Protein AF-A0A8H2WXE2-F1 (afdb_monomer_lite)

Radius of gyration: 29.89 Å; chains: 1; bounding box: 76×60×80 Å

pLDDT: mean 72.06, std 19.66, range [33.16, 95.88]

Structure (mmCIF, N/CA/C/O backbone):
data_AF-A0A8H2WXE2-F1
#
_entry.id   AF-A0A8H2WXE2-F1
#
loop_
_atom_site.group_PDB
_atom_site.id
_atom_site.type_symbol
_atom_site.label_atom_id
_atom_site.label_alt_id
_atom_site.label_comp_id
_atom_site.label_asym_id
_atom_site.label_entity_id
_atom_site.label_seq_id
_atom_site.pdbx_PDB_ins_code
_atom_site.Cartn_x
_atom_site.Cartn_y
_atom_site.Cartn_z
_atom_site.occupancy
_atom_site.B_iso_or_equiv
_atom_site.auth_seq_id
_atom_site.auth_comp_id
_atom_site.auth_asym_id
_atom_site.auth_atom_id
_atom_site.pdbx_PDB_model_num
ATOM 1 N N . MET A 1 1 ? -4.698 -5.632 -39.561 1.00 41.62 1 MET A N 1
ATOM 2 C CA . MET A 1 1 ? -5.367 -4.561 -40.329 1.00 41.62 1 MET A CA 1
ATOM 3 C C . MET A 1 1 ? -6.074 -3.649 -39.343 1.00 41.62 1 MET A C 1
ATOM 5 O O . MET A 1 1 ? -7.016 -4.093 -38.700 1.00 41.62 1 MET A O 1
ATOM 9 N N . GLY A 1 2 ? -5.543 -2.442 -39.136 1.00 39.75 2 GLY A N 1
ATOM 10 C CA . GLY A 1 2 ? -6.076 -1.472 -38.178 1.00 39.75 2 GLY A CA 1
ATOM 11 C C . GLY A 1 2 ? -7.237 -0.700 -38.791 1.00 39.75 2 GLY A C 1
ATOM 12 O O . GLY A 1 2 ? -7.045 0.066 -39.729 1.00 39.75 2 GLY A O 1
ATOM 13 N N . VAL A 1 3 ? -8.445 -0.919 -38.283 1.00 43.28 3 VAL A N 1
ATOM 14 C CA . VAL A 1 3 ? -9.613 -0.119 -38.658 1.00 43.28 3 VAL A CA 1
ATOM 15 C C . VAL A 1 3 ? -9.476 1.241 -37.969 1.00 43.28 3 VAL A C 1
ATOM 17 O O . VAL A 1 3 ? -9.474 1.300 -36.745 1.00 43.28 3 VAL A O 1
ATOM 20 N N . GLY A 1 4 ? -9.333 2.318 -38.750 1.00 57.09 4 GLY A N 1
ATOM 21 C CA . GLY A 1 4 ? -9.332 3.704 -38.252 1.00 57.09 4 GLY A CA 1
ATOM 22 C C . GLY A 1 4 ? -7.985 4.441 -38.239 1.00 57.09 4 GLY A C 1
ATOM 23 O O . GLY A 1 4 ? -7.956 5.596 -37.824 1.00 57.09 4 GLY A O 1
ATOM 24 N N . HIS A 1 5 ? -6.893 3.834 -38.715 1.00 64.12 5 HIS A N 1
ATOM 25 C CA . HIS A 1 5 ? -5.585 4.497 -38.838 1.00 64.12 5 HIS A CA 1
ATOM 26 C C . HIS A 1 5 ? -5.134 4.632 -40.301 1.00 64.12 5 HIS A C 1
ATOM 28 O O . HIS A 1 5 ? -5.577 3.839 -41.137 1.00 64.12 5 HIS A O 1
ATOM 34 N N . PRO A 1 6 ? -4.251 5.604 -40.621 1.00 75.81 6 PRO A N 1
ATOM 35 C CA . PRO A 1 6 ? -3.657 5.721 -41.950 1.00 75.81 6 PRO A CA 1
ATOM 36 C C . PRO A 1 6 ? -2.944 4.426 -42.359 1.00 75.81 6 PRO A C 1
ATOM 38 O O . PRO A 1 6 ? -2.246 3.801 -41.553 1.00 75.81 6 PRO A O 1
ATOM 41 N N . VAL A 1 7 ? -3.151 4.008 -43.608 1.00 79.31 7 VAL A N 1
ATOM 42 C CA . VAL A 1 7 ? -2.680 2.723 -44.157 1.00 79.31 7 VAL A CA 1
ATOM 43 C C . VAL A 1 7 ? -1.152 2.616 -44.096 1.00 79.31 7 VAL A C 1
ATOM 45 O O . VAL A 1 7 ? -0.608 1.532 -43.896 1.00 79.31 7 VAL A O 1
ATOM 48 N N . GLU A 1 8 ? -0.469 3.756 -44.139 1.00 81.38 8 GLU A N 1
ATOM 49 C CA . GLU A 1 8 ? 0.980 3.921 -44.089 1.00 81.38 8 GLU A CA 1
ATOM 50 C C . GLU A 1 8 ? 1.605 3.346 -42.806 1.00 81.38 8 GLU A C 1
ATOM 52 O O . GLU A 1 8 ? 2.741 2.874 -42.835 1.00 81.38 8 GLU A O 1
ATOM 57 N N . PHE A 1 9 ? 0.868 3.314 -41.687 1.00 80.44 9 PHE A N 1
ATOM 58 C CA . PHE A 1 9 ? 1.334 2.656 -40.458 1.00 80.44 9 PHE A CA 1
ATOM 59 C C . PHE A 1 9 ? 1.366 1.131 -40.592 1.00 80.44 9 PHE A C 1
ATOM 61 O O . PHE A 1 9 ? 2.272 0.486 -40.068 1.00 80.44 9 PHE A O 1
ATOM 68 N N . GLY A 1 10 ? 0.396 0.549 -41.304 1.00 80.12 10 GLY A N 1
ATOM 69 C CA . GLY A 1 10 ? 0.404 -0.877 -41.628 1.00 80.12 10 GLY A CA 1
ATOM 70 C C . GLY A 1 10 ? 1.535 -1.221 -42.594 1.00 80.12 10 GLY A C 1
ATOM 71 O O . GLY A 1 10 ? 2.273 -2.176 -42.362 1.00 80.12 10 GLY A O 1
ATOM 72 N N . GLU A 1 11 ? 1.732 -0.385 -43.616 1.00 84.44 11 GLU A N 1
ATOM 73 C CA . GLU A 1 11 ? 2.807 -0.564 -44.596 1.00 84.44 11 GLU A CA 1
ATOM 74 C C . GLU A 1 11 ? 4.203 -0.480 -43.968 1.00 84.44 11 GLU A C 1
ATOM 76 O O . GLU A 1 11 ? 5.085 -1.229 -44.376 1.00 84.44 11 GLU A O 1
ATOM 81 N N . LEU A 1 12 ? 4.418 0.380 -42.962 1.00 86.06 12 LEU A N 1
ATOM 82 C CA . LEU A 1 12 ? 5.701 0.452 -42.253 1.00 86.06 12 LEU A CA 1
ATOM 83 C C . LEU A 1 12 ? 6.011 -0.856 -41.515 1.00 86.06 12 LEU A C 1
ATOM 85 O O . LEU A 1 12 ? 7.151 -1.317 -41.527 1.00 86.06 12 LEU A O 1
ATOM 89 N N . VAL A 1 13 ? 5.007 -1.451 -40.868 1.00 83.94 13 VAL A N 1
ATOM 90 C CA . VAL A 1 13 ? 5.170 -2.715 -40.137 1.00 83.94 13 VAL A CA 1
ATOM 91 C C . VAL A 1 13 ? 5.482 -3.854 -41.101 1.00 83.94 13 VAL A C 1
ATOM 93 O O . VAL A 1 13 ? 6.367 -4.665 -40.828 1.00 83.94 13 VAL A O 1
ATOM 96 N N . ASP A 1 14 ? 4.796 -3.905 -42.240 1.00 86.31 14 ASP A N 1
ATOM 97 C CA . ASP A 1 14 ? 5.061 -4.923 -43.253 1.00 86.31 14 ASP A CA 1
ATOM 98 C C . ASP A 1 14 ? 6.422 -4.700 -43.935 1.00 86.31 14 ASP A C 1
ATOM 100 O O . ASP A 1 14 ? 7.169 -5.657 -44.118 1.00 86.31 14 ASP A O 1
ATOM 104 N N . TYR A 1 15 ? 6.823 -3.448 -44.174 1.00 86.62 15 TYR A N 1
ATOM 105 C CA . TYR A 1 15 ? 8.166 -3.093 -44.645 1.00 86.62 15 TYR A CA 1
ATOM 106 C C . TYR A 1 15 ? 9.268 -3.514 -43.661 1.00 86.62 15 TYR A C 1
ATOM 108 O O . TYR A 1 15 ? 10.256 -4.133 -44.062 1.00 86.62 15 TYR A O 1
ATOM 116 N N . ALA A 1 16 ? 9.077 -3.254 -42.364 1.00 83.50 16 ALA A N 1
ATOM 117 C CA . ALA A 1 16 ? 9.998 -3.667 -41.304 1.00 83.50 16 ALA A CA 1
ATOM 118 C C . ALA A 1 16 ? 10.170 -5.190 -41.231 1.00 83.50 16 ALA A C 1
ATOM 120 O O . ALA A 1 16 ? 11.257 -5.672 -40.926 1.00 83.50 16 ALA A O 1
ATOM 121 N N . ARG A 1 17 ? 9.120 -5.955 -41.547 1.00 85.50 17 ARG A N 1
ATOM 122 C CA . ARG A 1 17 ? 9.171 -7.425 -41.598 1.00 85.50 17 ARG A CA 1
ATOM 123 C C . ARG A 1 17 ? 9.898 -7.965 -42.825 1.00 85.50 17 ARG A C 1
ATOM 125 O O . ARG A 1 17 ? 10.370 -9.096 -42.785 1.00 85.50 17 ARG A O 1
ATOM 132 N N . THR A 1 18 ? 9.957 -7.193 -43.908 1.00 86.38 18 THR A N 1
ATOM 133 C CA . THR A 1 18 ? 10.624 -7.592 -45.158 1.00 86.38 18 THR A CA 1
ATOM 134 C C . THR A 1 18 ? 12.086 -7.162 -45.245 1.00 86.38 18 THR A C 1
ATOM 136 O O . THR A 1 18 ? 12.783 -7.606 -46.154 1.00 86.38 18 THR A O 1
ATOM 139 N N . LEU A 1 19 ? 12.547 -6.319 -44.317 1.00 88.12 19 LEU A N 1
ATOM 140 C CA . LEU A 1 19 ? 13.924 -5.836 -44.270 1.00 88.12 19 LEU A CA 1
ATOM 141 C C . LEU A 1 19 ? 14.903 -6.978 -43.975 1.00 88.12 19 LEU A C 1
ATOM 143 O O . LEU A 1 19 ? 14.724 -7.756 -43.034 1.00 88.12 19 LEU A O 1
ATOM 147 N N . LEU A 1 20 ? 15.956 -7.061 -44.785 1.00 83.88 20 LEU A N 1
ATOM 148 C CA . LEU A 1 20 ? 17.057 -7.994 -44.563 1.00 83.88 20 LEU A CA 1
ATOM 149 C C . LEU A 1 20 ? 17.977 -7.486 -43.441 1.00 83.88 20 LEU A C 1
ATOM 151 O O . LEU A 1 20 ? 18.045 -6.291 -43.170 1.00 83.88 20 LEU A O 1
ATOM 155 N N . LEU A 1 21 ? 18.720 -8.400 -42.809 1.00 75.25 21 LEU A N 1
ATOM 156 C CA . LEU A 1 21 ? 19.530 -8.128 -41.610 1.00 75.25 21 LEU A CA 1
ATOM 157 C C . LEU A 1 21 ? 20.525 -6.958 -41.774 1.00 75.25 21 LEU A C 1
ATOM 159 O O . LEU A 1 21 ? 20.749 -6.211 -40.826 1.00 75.25 21 LEU A O 1
ATOM 163 N N . ASP A 1 22 ? 21.082 -6.786 -42.975 1.00 85.12 22 ASP A N 1
ATOM 164 C CA . ASP A 1 22 ? 22.084 -5.754 -43.289 1.00 85.12 22 ASP A CA 1
ATOM 165 C C . ASP A 1 22 ? 21.504 -4.554 -44.060 1.00 85.12 22 ASP A C 1
ATOM 167 O O . ASP A 1 22 ? 22.228 -3.629 -44.444 1.00 85.12 22 ASP A O 1
ATOM 171 N N . GLU A 1 23 ? 20.198 -4.561 -44.326 1.00 85.56 23 GLU A N 1
ATOM 172 C CA . GLU A 1 23 ? 19.539 -3.513 -45.090 1.00 85.56 23 GLU A CA 1
ATOM 173 C C . GLU A 1 23 ? 19.182 -2.339 -44.174 1.00 85.56 23 GLU A C 1
ATOM 175 O O . GLU A 1 23 ? 18.493 -2.480 -43.163 1.00 85.56 23 GLU A O 1
ATOM 180 N N . LYS A 1 24 ? 19.671 -1.144 -44.520 1.00 84.88 24 LYS A N 1
ATOM 181 C CA . LYS A 1 24 ? 19.323 0.072 -43.783 1.00 84.88 24 LYS A CA 1
ATOM 182 C C . LYS A 1 24 ? 17.908 0.505 -44.167 1.00 84.88 24 LYS A C 1
ATOM 184 O O . LYS A 1 24 ? 17.675 0.735 -45.355 1.00 84.88 24 LYS A O 1
ATOM 189 N N . PRO A 1 25 ? 16.999 0.699 -43.197 1.00 87.69 25 PRO A N 1
ATOM 190 C CA . PRO A 1 25 ? 15.669 1.213 -43.489 1.00 87.69 25 PRO A CA 1
ATOM 191 C C . PRO A 1 25 ? 15.734 2.572 -44.198 1.00 87.69 25 PRO A C 1
ATOM 193 O O . PRO A 1 25 ? 16.553 3.427 -43.847 1.00 87.69 25 PRO A O 1
ATOM 196 N N . ASP A 1 26 ? 14.843 2.803 -45.163 1.00 89.12 26 ASP A N 1
ATOM 197 C CA . ASP A 1 26 ? 14.701 4.104 -45.828 1.00 89.12 26 ASP A CA 1
ATOM 198 C C . ASP A 1 26 ? 13.975 5.112 -44.919 1.00 89.12 26 ASP A C 1
ATOM 200 O O . ASP A 1 26 ? 12.798 5.442 -45.095 1.00 89.12 26 ASP A O 1
ATOM 204 N N . TYR A 1 27 ? 14.685 5.596 -43.900 1.00 85.25 27 TYR A N 1
ATOM 205 C CA . TYR A 1 27 ? 14.142 6.525 -42.909 1.00 85.25 27 TYR A CA 1
ATOM 206 C C . TYR A 1 27 ? 13.632 7.835 -43.530 1.00 85.25 27 TYR A C 1
ATOM 208 O O . TYR A 1 27 ? 12.633 8.385 -43.067 1.00 85.25 27 TYR A O 1
ATOM 216 N N . GLU A 1 28 ? 14.289 8.339 -44.577 1.00 86.25 28 GLU A N 1
ATOM 217 C CA . GLU A 1 28 ? 13.913 9.597 -45.237 1.00 86.25 28 GLU A CA 1
ATOM 218 C C . GLU A 1 28 ? 12.695 9.430 -46.155 1.00 86.25 28 GLU A C 1
ATOM 220 O O . GLU A 1 28 ? 11.874 10.345 -46.288 1.00 86.25 28 GLU A O 1
ATOM 225 N N . GLY A 1 29 ? 12.539 8.262 -46.784 1.00 85.06 29 GLY A N 1
ATOM 226 C CA . GLY A 1 29 ? 11.324 7.893 -47.508 1.00 85.06 29 GLY A CA 1
ATOM 227 C C . GLY A 1 29 ? 10.116 7.797 -46.580 1.00 85.06 29 GLY A C 1
ATOM 228 O O . GLY A 1 29 ? 9.082 8.416 -46.846 1.00 85.06 29 GLY A O 1
ATOM 229 N N . TRP A 1 30 ? 10.262 7.106 -45.447 1.00 88.56 30 TRP A N 1
ATOM 230 C CA . TRP A 1 30 ? 9.192 6.982 -44.452 1.00 88.56 30 TRP A CA 1
ATOM 231 C C . TRP A 1 30 ? 8.827 8.316 -43.803 1.00 88.56 30 TRP A C 1
ATOM 233 O O . TRP A 1 30 ? 7.643 8.624 -43.664 1.00 88.56 30 TRP A O 1
ATOM 243 N N . ARG A 1 31 ? 9.817 9.160 -43.489 1.00 86.31 31 ARG A N 1
ATOM 244 C CA . ARG A 1 31 ? 9.580 10.511 -42.961 1.00 86.31 31 ARG A CA 1
ATOM 245 C C . ARG A 1 31 ? 8.731 11.356 -43.913 1.00 86.31 31 ARG A C 1
ATOM 247 O O . ARG A 1 31 ? 7.769 11.977 -43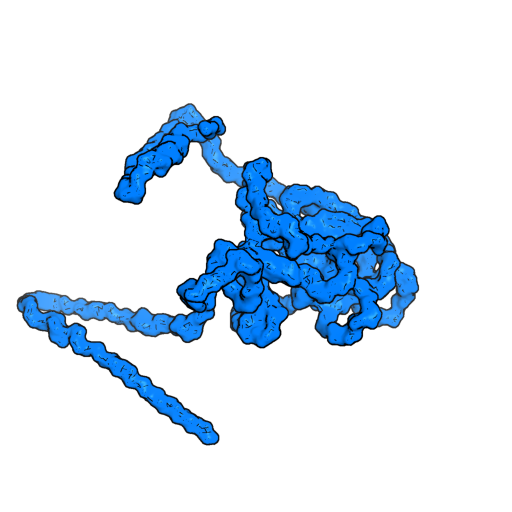.469 1.00 86.31 31 ARG A O 1
ATOM 254 N N . ARG A 1 32 ? 9.039 11.341 -45.216 1.00 87.06 32 ARG A N 1
ATOM 255 C CA . ARG A 1 32 ? 8.246 12.057 -46.231 1.00 87.06 32 ARG A CA 1
ATOM 256 C C . ARG A 1 32 ? 6.821 11.523 -46.344 1.00 87.06 32 ARG A C 1
ATOM 258 O O . ARG A 1 32 ? 5.892 12.319 -46.434 1.00 87.06 32 ARG A O 1
ATOM 265 N N . ARG A 1 33 ? 6.636 10.199 -46.302 1.00 84.69 33 ARG A N 1
ATOM 266 C CA . ARG A 1 33 ? 5.302 9.577 -46.350 1.00 84.69 33 ARG A CA 1
ATOM 267 C C . ARG A 1 33 ? 4.430 10.013 -45.172 1.00 84.69 33 ARG A C 1
ATOM 269 O O . ARG A 1 33 ? 3.303 10.442 -45.392 1.00 84.69 33 ARG A O 1
ATOM 276 N N . PHE A 1 34 ? 4.959 10.005 -43.948 1.00 85.62 34 PHE A N 1
ATOM 277 C CA . PHE A 1 34 ? 4.197 10.457 -42.778 1.00 85.62 34 PHE A CA 1
ATOM 278 C C . PHE A 1 34 ? 3.886 11.958 -42.804 1.00 85.62 34 PHE A C 1
ATOM 280 O O . PHE A 1 34 ? 2.762 12.343 -42.492 1.00 85.62 34 PHE A O 1
ATOM 287 N N . GLN A 1 35 ? 4.822 12.796 -43.259 1.00 84.69 35 GLN A N 1
ATOM 288 C CA . GLN A 1 35 ? 4.569 14.232 -43.452 1.00 84.69 35 GLN A CA 1
ATOM 289 C C . GLN A 1 35 ? 3.470 14.497 -44.492 1.00 84.69 35 GLN A C 1
ATOM 291 O O . GLN A 1 35 ? 2.693 15.443 -44.360 1.00 84.69 35 GLN A O 1
ATOM 296 N N . GLN A 1 36 ? 3.377 13.656 -45.525 1.00 82.06 36 GLN A N 1
ATOM 297 C CA . GLN A 1 36 ? 2.343 13.763 -46.549 1.00 82.06 36 GLN A CA 1
ATOM 298 C C . GLN A 1 36 ? 0.963 13.351 -46.016 1.00 82.06 36 GLN A C 1
ATOM 300 O O . GLN A 1 36 ? -0.024 14.017 -46.317 1.00 82.06 36 GLN A O 1
ATOM 305 N N . VAL A 1 37 ? 0.891 12.314 -45.175 1.00 81.31 37 VAL A N 1
ATOM 306 C CA . VAL A 1 37 ? -0.341 11.927 -44.462 1.00 81.31 37 VAL A CA 1
ATOM 307 C C . VAL A 1 37 ? -0.808 13.040 -43.524 1.00 81.31 37 VAL A C 1
ATOM 309 O O . VAL A 1 37 ? -1.988 13.379 -43.520 1.00 81.31 37 VAL A O 1
ATOM 312 N N . GLU A 1 38 ? 0.114 13.647 -42.775 1.00 78.25 38 GLU A N 1
ATOM 313 C CA . GLU A 1 38 ? -0.167 14.776 -41.880 1.00 78.25 38 GLU A CA 1
ATOM 314 C C . GLU A 1 38 ? -0.689 16.000 -42.652 1.00 78.25 38 GLU A C 1
ATOM 316 O O . GLU A 1 38 ? -1.670 16.624 -42.251 1.00 78.25 38 GLU A O 1
ATOM 321 N N . SER A 1 39 ? -0.098 16.288 -43.814 1.00 74.44 39 SER A N 1
ATOM 322 C CA . SER A 1 39 ? -0.534 17.385 -44.687 1.00 74.44 39 SER A CA 1
ATOM 323 C C . SER A 1 39 ? -1.918 17.120 -45.298 1.00 74.44 39 SER A C 1
ATOM 325 O O . SER A 1 39 ? -2.775 18.000 -45.298 1.00 74.44 39 SER A O 1
ATOM 327 N N . ASN A 1 40 ? -2.180 15.891 -45.755 1.00 67.75 40 ASN A N 1
ATOM 328 C CA . ASN A 1 40 ? -3.465 15.493 -46.343 1.00 67.75 40 ASN A CA 1
ATOM 329 C C . ASN A 1 40 ? -4.601 15.430 -45.307 1.00 67.75 40 ASN A C 1
ATOM 331 O O . ASN A 1 40 ? -5.762 15.669 -45.639 1.00 67.75 40 ASN A O 1
ATOM 335 N N . ALA A 1 41 ? -4.275 15.134 -44.047 1.00 62.00 41 ALA A N 1
ATOM 336 C CA . ALA A 1 41 ? -5.206 15.202 -42.926 1.00 62.00 41 ALA A CA 1
ATOM 337 C C . ALA A 1 41 ? -5.646 16.642 -42.600 1.00 62.00 41 ALA A C 1
ATOM 339 O O . ALA A 1 41 ? -6.722 16.830 -42.034 1.00 62.00 41 ALA A O 1
ATOM 340 N N . SER A 1 42 ? -4.848 17.652 -42.968 1.00 56.28 42 SER A N 1
ATOM 341 C CA . SER A 1 42 ? -5.113 19.058 -42.643 1.00 56.28 42 SER A CA 1
ATOM 342 C C . SER A 1 42 ? -6.094 19.757 -43.600 1.00 56.28 42 SER A C 1
ATOM 344 O O . SER A 1 42 ? -6.671 20.770 -43.208 1.00 56.28 42 SER A O 1
ATOM 346 N N . ASP A 1 43 ? -6.312 19.237 -44.815 1.00 53.56 43 ASP A N 1
ATOM 347 C CA . ASP A 1 43 ? -6.996 1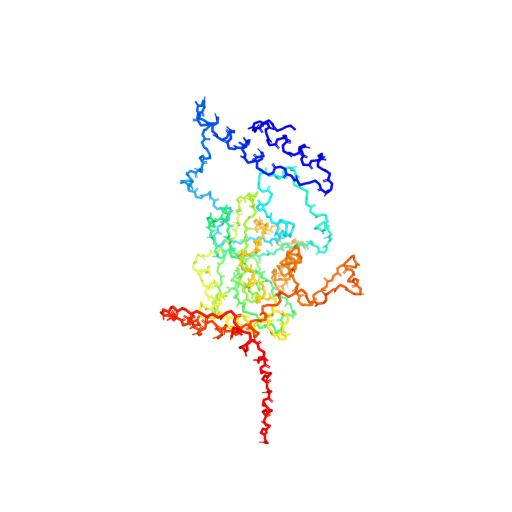9.974 -45.900 1.00 53.56 43 ASP A CA 1
ATOM 348 C C . ASP A 1 43 ? -8.402 19.465 -46.281 1.00 53.56 43 ASP A C 1
ATOM 350 O O . ASP A 1 43 ? -9.076 20.084 -47.103 1.00 53.56 43 ASP A O 1
ATOM 354 N N . GLY A 1 44 ? -8.904 18.368 -45.700 1.00 51.47 44 GLY A N 1
ATOM 355 C CA . GLY A 1 44 ? -10.146 17.743 -46.203 1.00 51.47 44 GLY A CA 1
ATOM 356 C C . GLY A 1 44 ? -11.124 17.201 -45.172 1.00 51.47 44 GLY A C 1
ATOM 357 O O . GLY A 1 44 ? -12.239 16.810 -45.511 1.00 51.47 44 GLY A O 1
ATOM 358 N N . THR A 1 45 ? -10.766 17.158 -43.902 1.00 41.97 45 THR A N 1
ATOM 359 C CA . THR A 1 45 ? -11.666 16.759 -42.824 1.00 41.97 45 THR A CA 1
ATOM 360 C C . THR A 1 45 ? -11.068 17.387 -41.590 1.00 41.97 45 THR A C 1
ATOM 362 O O . THR A 1 45 ? -9.876 17.220 -41.356 1.00 41.97 45 THR A O 1
ATOM 365 N N . SER A 1 46 ? -11.854 18.101 -40.785 1.00 41.47 46 SER A N 1
ATOM 366 C CA . SER A 1 46 ? -11.481 18.284 -39.388 1.00 41.47 46 SER A CA 1
ATOM 367 C C . SER A 1 46 ? -11.450 16.893 -38.760 1.00 41.47 46 SER A C 1
ATOM 369 O O . SER A 1 46 ? -12.401 16.465 -38.111 1.00 41.47 46 SER A O 1
ATOM 371 N N . ILE A 1 47 ? -10.349 16.170 -38.969 1.00 42.22 47 ILE A N 1
ATOM 372 C CA . ILE A 1 47 ? -9.811 15.299 -37.952 1.00 42.22 47 ILE A CA 1
ATOM 373 C C . ILE A 1 47 ? -9.634 16.288 -36.820 1.00 42.22 47 ILE A C 1
ATOM 375 O O . ILE A 1 47 ? -8.741 17.136 -36.842 1.00 42.22 47 ILE A O 1
ATOM 379 N N . LEU A 1 48 ? -10.618 16.283 -35.909 1.00 41.91 48 LEU A N 1
ATOM 380 C CA . LEU A 1 48 ? -10.404 16.665 -34.529 1.00 41.91 48 LEU A CA 1
ATOM 381 C C . LEU A 1 48 ? -8.955 16.296 -34.290 1.00 41.91 48 LEU A C 1
ATOM 383 O O . LEU A 1 48 ? -8.630 15.110 -34.400 1.00 41.91 48 LEU A O 1
ATOM 387 N N . GLY A 1 49 ? -8.084 17.280 -34.057 1.00 33.78 49 GLY A N 1
ATOM 388 C CA . GLY A 1 49 ? -6.744 16.948 -33.609 1.00 33.78 49 GLY A CA 1
ATOM 389 C C . GLY A 1 49 ? -6.876 15.970 -32.437 1.00 33.78 49 GLY A C 1
ATOM 390 O O . GLY A 1 49 ? -7.983 15.685 -31.954 1.00 33.78 49 GLY A O 1
ATOM 391 N N . PRO A 1 50 ? -5.783 15.508 -31.845 1.00 37.06 50 PRO A N 1
ATOM 392 C CA . PRO A 1 50 ? -5.893 15.230 -30.435 1.00 37.06 50 PRO A CA 1
ATOM 393 C C . PRO A 1 50 ? -6.441 16.538 -29.827 1.00 37.06 50 PRO A C 1
ATOM 395 O O . PRO A 1 50 ? -5.706 17.488 -29.572 1.00 37.06 50 PRO A O 1
ATOM 398 N N . ARG A 1 51 ? -7.767 16.620 -29.609 1.00 33.66 51 ARG A N 1
ATOM 399 C CA . ARG A 1 51 ? -8.313 17.186 -28.403 1.00 33.66 51 ARG A CA 1
ATOM 400 C C . ARG A 1 51 ? -7.524 16.383 -27.397 1.00 33.66 51 ARG A C 1
ATOM 402 O O . ARG A 1 51 ? -7.920 15.281 -27.042 1.00 33.66 51 ARG A O 1
ATOM 409 N N . VAL A 1 52 ? -6.368 16.926 -27.003 1.00 37.47 52 VAL A N 1
ATOM 410 C CA . VAL A 1 52 ? -5.981 16.931 -25.610 1.00 37.47 52 VAL A CA 1
ATOM 411 C C . VAL A 1 52 ? -7.316 17.194 -24.952 1.00 37.47 52 VAL A C 1
ATOM 413 O O . VAL A 1 52 ? -7.879 18.271 -25.207 1.00 37.47 52 VAL A O 1
ATOM 416 N N . PRO A 1 53 ? -7.945 16.182 -24.327 1.00 39.41 53 PRO A N 1
ATOM 417 C CA . PRO A 1 53 ? -9.163 16.451 -23.613 1.00 39.41 53 PRO A CA 1
ATOM 418 C C . PRO A 1 53 ? -8.762 17.625 -22.738 1.00 39.41 53 PRO A C 1
ATOM 420 O O . PRO A 1 53 ? -7.765 17.550 -22.012 1.00 39.41 53 PRO A O 1
ATOM 423 N N . GLN A 1 54 ? -9.403 18.776 -22.941 1.00 42.94 54 GLN A N 1
ATOM 424 C CA . GLN A 1 54 ? -9.336 19.823 -21.949 1.00 42.94 54 GLN A CA 1
ATOM 425 C C . GLN A 1 54 ? -10.006 19.175 -20.747 1.00 42.94 54 GLN A C 1
ATOM 427 O O . GLN A 1 54 ? -11.216 19.276 -20.570 1.00 42.94 54 GLN A O 1
ATOM 432 N N . ASP A 1 55 ? -9.217 18.423 -19.982 1.00 46.06 55 ASP A N 1
ATOM 433 C CA . ASP A 1 55 ? -9.591 17.788 -18.740 1.00 46.06 55 ASP A CA 1
ATOM 434 C C . ASP A 1 55 ? -9.635 18.909 -17.707 1.00 46.06 55 ASP A C 1
ATOM 436 O O . ASP A 1 55 ? -8.851 19.006 -16.773 1.00 46.06 55 ASP A O 1
ATOM 440 N N . SER A 1 56 ? -10.608 19.789 -17.923 1.00 45.53 56 SER A N 1
ATOM 441 C CA . SER A 1 56 ? -11.356 20.439 -16.866 1.00 45.53 56 SER A CA 1
ATOM 442 C C . SER A 1 56 ? -12.433 19.479 -16.329 1.00 45.53 56 SER A C 1
ATOM 444 O O . SER A 1 56 ? -13.421 19.917 -15.737 1.00 45.53 56 SER A O 1
ATOM 446 N N . ALA A 1 57 ? -12.279 18.169 -16.545 1.00 62.03 57 ALA A N 1
ATOM 447 C CA . ALA A 1 57 ? -13.002 17.165 -15.794 1.00 62.03 57 ALA A CA 1
ATOM 448 C C . ALA A 1 57 ? -12.461 17.217 -14.364 1.00 62.03 57 ALA A C 1
ATOM 450 O O . ALA A 1 57 ? -11.285 16.949 -14.113 1.00 62.03 57 ALA A O 1
ATOM 451 N N . ALA A 1 58 ? -13.316 17.622 -13.426 1.00 72.31 58 ALA A N 1
ATOM 452 C CA . ALA A 1 58 ? -13.040 17.418 -12.015 1.00 72.31 58 ALA A CA 1
ATOM 453 C C . ALA A 1 58 ? -12.623 15.949 -11.804 1.00 72.31 58 ALA A C 1
ATOM 455 O O . ALA A 1 58 ? -13.169 15.069 -12.481 1.00 72.31 58 ALA A O 1
ATOM 456 N N . PRO A 1 59 ? -11.655 15.674 -10.913 1.00 78.50 59 PRO A N 1
ATOM 457 C CA . PRO A 1 59 ? -11.235 14.305 -10.667 1.00 78.50 59 PRO A CA 1
ATOM 458 C C . PRO A 1 59 ? -12.455 13.452 -10.277 1.00 78.50 59 PRO A C 1
ATOM 460 O O . PRO A 1 59 ? -13.369 13.964 -9.615 1.00 78.50 59 PRO A O 1
ATOM 463 N N . PRO A 1 60 ? -12.508 12.180 -10.716 1.00 82.88 60 PRO A N 1
ATOM 464 C CA . PRO A 1 60 ? -13.623 11.293 -10.399 1.00 82.88 60 PRO A CA 1
ATOM 465 C C . PRO A 1 60 ? -13.769 11.163 -8.882 1.00 82.88 60 PRO A C 1
ATOM 467 O O . PRO A 1 60 ? -12.820 11.402 -8.152 1.00 82.88 60 PRO A O 1
ATOM 470 N N . LYS A 1 61 ? -14.938 10.779 -8.365 1.00 85.94 61 LYS A N 1
ATOM 471 C CA . LYS A 1 61 ? -15.089 10.601 -6.912 1.00 85.94 61 LYS A CA 1
ATOM 472 C C . LYS A 1 61 ? -14.050 9.578 -6.400 1.00 85.94 61 LYS A C 1
ATOM 474 O O . LYS A 1 61 ? -13.930 8.518 -7.018 1.00 85.94 61 LYS A O 1
ATOM 479 N N . PRO A 1 62 ? -13.319 9.855 -5.302 1.00 88.06 62 PRO A N 1
ATOM 480 C CA . PRO A 1 62 ? -12.334 8.911 -4.793 1.00 88.06 62 PRO A CA 1
ATOM 481 C C . PRO A 1 62 ? -13.017 7.604 -4.358 1.00 88.06 62 PRO A C 1
ATOM 483 O O . PRO A 1 62 ? -14.078 7.659 -3.727 1.00 88.06 62 PRO A O 1
ATOM 486 N N . PRO A 1 63 ? -12.431 6.433 -4.673 1.00 90.06 63 PRO A N 1
ATOM 487 C CA . PRO A 1 63 ? -13.001 5.142 -4.292 1.00 90.06 63 PRO A CA 1
ATOM 488 C C . PRO A 1 63 ? -12.881 4.870 -2.786 1.00 90.06 63 PRO A C 1
ATOM 490 O O . PRO A 1 63 ? -13.566 3.998 -2.264 1.00 90.06 63 PRO A O 1
ATOM 493 N N . ILE A 1 64 ? -12.025 5.612 -2.086 1.00 93.38 64 ILE A N 1
ATOM 494 C CA . ILE A 1 64 ? -11.755 5.488 -0.654 1.00 93.38 64 ILE A CA 1
ATOM 495 C C . ILE A 1 64 ? -11.771 6.870 -0.004 1.00 93.38 64 ILE A C 1
ATOM 497 O O . ILE A 1 64 ? -11.445 7.874 -0.639 1.00 93.38 64 ILE A O 1
ATOM 501 N N . GLU A 1 65 ? -12.134 6.925 1.271 1.00 93.00 65 GLU A N 1
ATOM 502 C CA . GLU A 1 65 ? -12.197 8.165 2.047 1.00 93.00 65 GLU A CA 1
ATOM 503 C C . GLU A 1 65 ? -11.186 8.134 3.197 1.00 93.00 65 GLU A C 1
ATOM 505 O O . GLU A 1 65 ? -10.882 7.084 3.765 1.00 93.00 65 GLU A O 1
ATOM 510 N N . VAL A 1 66 ? -10.681 9.313 3.563 1.00 93.94 66 VAL A N 1
ATOM 511 C CA . VAL A 1 66 ? -9.807 9.472 4.730 1.00 93.94 66 VAL A CA 1
ATOM 512 C C . VAL A 1 66 ? -10.552 9.056 6.000 1.00 93.94 66 VAL A C 1
ATOM 514 O O . VAL A 1 66 ? -11.718 9.397 6.193 1.00 93.94 66 VAL A O 1
ATOM 517 N N . GLY A 1 67 ? -9.860 8.323 6.866 1.00 91.88 67 GLY A N 1
ATOM 518 C CA . GLY A 1 67 ? -10.369 7.804 8.129 1.00 91.88 67 GLY A CA 1
ATOM 519 C C . GLY A 1 67 ? -11.129 6.486 8.020 1.00 91.88 67 GLY A C 1
ATOM 520 O O . GLY A 1 67 ? -11.600 5.984 9.035 1.00 91.88 67 GLY A O 1
ATOM 521 N N . GLN A 1 68 ? -11.251 5.892 6.831 1.00 94.00 68 GLN A N 1
ATOM 522 C CA . GLN A 1 68 ? -11.842 4.561 6.688 1.00 94.00 68 GLN A CA 1
ATOM 523 C C . GLN A 1 68 ? -10.877 3.463 7.145 1.00 94.00 68 GLN A C 1
ATOM 525 O O . GLN A 1 68 ? -9.678 3.518 6.862 1.00 94.00 68 GLN A O 1
ATOM 530 N N . LEU A 1 69 ? -11.423 2.431 7.794 1.00 93.88 69 LEU A N 1
ATOM 531 C CA . LEU A 1 69 ? -10.695 1.197 8.077 1.00 93.88 69 LEU A CA 1
ATOM 532 C C . LEU A 1 69 ? -10.935 0.176 6.971 1.00 93.88 69 LEU A C 1
ATOM 534 O O . LEU A 1 69 ? -12.071 -0.194 6.687 1.00 93.88 69 LEU A O 1
ATOM 538 N N . VAL A 1 70 ? -9.878 -0.300 6.340 1.00 94.88 70 VAL A N 1
ATOM 539 C CA . VAL A 1 70 ? -9.962 -1.134 5.140 1.00 94.88 70 VAL A CA 1
ATOM 540 C C . VAL A 1 70 ? -9.011 -2.316 5.233 1.00 94.88 70 VAL A C 1
ATOM 542 O O . VAL A 1 70 ? -8.076 -2.316 6.028 1.00 94.88 70 VAL A O 1
ATOM 545 N N . LEU A 1 71 ? -9.247 -3.329 4.411 1.00 94.25 71 LEU A N 1
ATOM 546 C CA . LEU A 1 71 ? -8.289 -4.391 4.149 1.00 94.25 71 LEU A CA 1
ATOM 547 C C . LEU A 1 71 ? -7.495 -4.025 2.901 1.00 94.25 71 LEU A C 1
ATOM 549 O O . LEU A 1 71 ? -8.077 -3.761 1.849 1.00 94.25 71 LEU A O 1
ATOM 553 N N . VAL A 1 72 ? -6.173 -4.013 3.020 1.00 95.44 72 VAL A N 1
ATOM 554 C CA . VAL A 1 72 ? -5.259 -3.658 1.935 1.00 95.44 72 VAL A CA 1
ATOM 555 C C . VAL A 1 72 ? -4.393 -4.858 1.602 1.00 95.44 72 VAL A C 1
ATOM 557 O O . VAL A 1 72 ? -3.750 -5.444 2.476 1.00 95.44 72 VAL A O 1
ATOM 560 N N . LYS A 1 73 ? -4.356 -5.194 0.317 1.00 94.62 73 LYS A N 1
ATOM 561 C CA . LYS A 1 73 ? -3.482 -6.216 -0.250 1.00 94.62 73 LYS A CA 1
ATOM 562 C C . LYS A 1 73 ? -2.710 -5.606 -1.410 1.00 94.62 73 LYS A C 1
ATOM 564 O O . LYS A 1 73 ? -3.315 -5.158 -2.383 1.00 94.62 73 LYS A O 1
ATOM 569 N N . LEU A 1 74 ? -1.380 -5.588 -1.320 1.00 93.44 74 LEU A N 1
ATOM 570 C CA . LEU A 1 74 ? -0.531 -5.191 -2.447 1.00 93.44 74 LEU A CA 1
ATOM 571 C C . LEU A 1 74 ? -0.815 -6.128 -3.627 1.00 93.44 74 LEU A C 1
ATOM 573 O O . LEU A 1 74 ? -0.928 -7.332 -3.416 1.00 93.44 74 LEU A O 1
ATOM 577 N N . ASN A 1 75 ? -0.921 -5.602 -4.846 1.00 91.31 75 ASN A N 1
ATOM 578 C CA . ASN A 1 75 ? -1.045 -6.400 -6.063 1.00 91.31 75 ASN A CA 1
ATOM 579 C C . ASN A 1 75 ? 0.306 -6.412 -6.802 1.00 91.31 75 ASN A C 1
ATOM 581 O O . ASN A 1 75 ? 0.616 -5.437 -7.498 1.00 91.31 75 ASN A O 1
ATOM 585 N N . PRO A 1 76 ? 1.121 -7.478 -6.663 1.00 87.75 76 PRO A N 1
ATOM 586 C CA . PRO A 1 76 ? 2.442 -7.540 -7.279 1.00 87.75 76 PRO A CA 1
ATOM 587 C C . PRO A 1 76 ? 2.402 -7.474 -8.796 1.00 87.75 76 PRO A C 1
ATOM 589 O O . PRO A 1 76 ? 3.178 -6.719 -9.360 1.00 87.75 76 PRO A O 1
ATOM 592 N N . ALA A 1 77 ? 1.469 -8.181 -9.441 1.00 85.44 77 ALA A N 1
ATOM 593 C CA . ALA A 1 77 ? 1.392 -8.248 -10.898 1.00 85.44 77 ALA A CA 1
ATOM 594 C C . ALA A 1 77 ? 1.172 -6.863 -11.520 1.00 85.44 77 ALA A C 1
ATOM 596 O O . ALA A 1 77 ? 1.901 -6.447 -12.413 1.00 85.44 77 ALA A O 1
ATOM 597 N N . ILE A 1 78 ? 0.201 -6.102 -11.006 1.00 85.31 78 ILE A N 1
ATOM 598 C CA . ILE A 1 78 ? -0.083 -4.751 -11.516 1.00 85.31 78 ILE A CA 1
ATOM 599 C C . ILE A 1 78 ? 1.058 -3.779 -11.187 1.00 85.31 78 ILE A C 1
ATOM 601 O O . ILE A 1 78 ? 1.373 -2.896 -11.984 1.00 85.31 78 ILE A O 1
ATOM 605 N N . THR A 1 79 ? 1.671 -3.936 -10.015 1.00 86.44 79 THR A N 1
ATOM 606 C CA . THR A 1 79 ? 2.757 -3.063 -9.557 1.00 86.44 79 THR A CA 1
ATOM 607 C C . THR A 1 79 ? 4.043 -3.280 -10.347 1.00 86.44 79 THR A C 1
ATOM 609 O O . THR A 1 79 ? 4.653 -2.316 -10.799 1.00 86.44 79 THR A O 1
ATOM 612 N N . ALA A 1 80 ? 4.451 -4.533 -10.523 1.00 82.50 80 ALA A N 1
ATOM 613 C CA . ALA A 1 80 ? 5.684 -4.897 -11.199 1.00 82.50 80 ALA A CA 1
ATOM 614 C C . ALA A 1 80 ? 5.614 -4.676 -12.713 1.00 82.50 80 ALA A C 1
ATOM 616 O O . ALA A 1 80 ? 6.572 -4.157 -13.284 1.00 82.50 80 ALA A O 1
ATOM 617 N N . ASP A 1 81 ? 4.486 -5.021 -13.343 1.00 76.00 81 ASP A N 1
ATOM 618 C CA . ASP A 1 81 ? 4.306 -4.844 -14.788 1.00 76.00 81 ASP A CA 1
ATOM 619 C C . ASP A 1 81 ? 4.052 -3.382 -15.174 1.00 76.00 81 ASP A C 1
ATOM 621 O O . ASP A 1 81 ? 4.214 -3.017 -16.333 1.00 76.00 81 ASP A O 1
ATOM 625 N N . GLY A 1 82 ? 3.648 -2.542 -14.216 1.00 69.88 82 GLY A N 1
ATOM 626 C CA . GLY A 1 82 ? 3.292 -1.146 -14.442 1.00 69.88 82 GLY A CA 1
ATOM 627 C C . GLY A 1 82 ? 1.895 -0.992 -15.048 1.00 69.88 82 GLY A C 1
ATOM 628 O O . GLY A 1 82 ? 1.666 -1.228 -16.233 1.00 69.88 82 GLY A O 1
ATOM 629 N N . TYR A 1 83 ? 0.936 -0.521 -14.246 1.00 61.75 83 TYR A N 1
ATOM 630 C CA . TYR A 1 83 ? -0.452 -0.361 -14.693 1.00 61.75 83 TYR A CA 1
ATOM 631 C C . TYR A 1 83 ? -0.624 0.550 -15.921 1.00 61.75 83 TYR A C 1
ATOM 633 O O . TYR A 1 83 ? -1.498 0.290 -16.743 1.00 61.75 83 TYR A O 1
ATOM 641 N N . THR A 1 84 ? 0.179 1.605 -16.077 1.00 60.03 84 THR A N 1
ATOM 642 C CA . THR A 1 84 ? 0.046 2.548 -17.207 1.00 60.03 84 THR A CA 1
ATOM 643 C C . THR A 1 84 ? 0.251 1.883 -18.570 1.00 60.03 84 THR A C 1
ATOM 645 O O . THR A 1 84 ? -0.234 2.397 -19.570 1.00 60.03 84 THR A O 1
ATOM 648 N N . ILE A 1 85 ? 0.912 0.722 -18.615 1.00 58.84 85 ILE A N 1
ATOM 649 C CA . ILE A 1 85 ? 1.053 -0.101 -19.824 1.00 58.84 85 ILE A CA 1
ATOM 650 C C . ILE A 1 85 ? -0.243 -0.884 -20.117 1.00 58.84 85 ILE A C 1
ATOM 652 O O . ILE A 1 85 ? -0.518 -1.235 -21.262 1.00 58.84 85 ILE A O 1
ATOM 656 N N . ARG A 1 86 ? -1.061 -1.148 -19.090 1.00 61.03 86 ARG A N 1
ATOM 657 C CA . ARG A 1 86 ? -2.315 -1.914 -19.175 1.00 61.03 86 ARG A CA 1
ATOM 658 C C . ARG A 1 86 ? -3.531 -1.056 -19.527 1.00 61.03 86 ARG A C 1
ATOM 660 O O . ARG A 1 86 ? -4.500 -1.592 -20.058 1.00 61.03 86 ARG A O 1
ATOM 667 N N . GLU A 1 87 ? -3.506 0.239 -19.215 1.00 64.00 87 GLU A N 1
ATOM 668 C CA . GLU A 1 87 ? -4.640 1.150 -19.420 1.00 64.00 87 GLU A CA 1
ATOM 669 C C . GLU A 1 87 ? -5.025 1.240 -20.908 1.00 64.00 87 GLU A C 1
ATOM 671 O O . GLU A 1 87 ? -4.221 1.643 -21.746 1.00 64.00 87 GLU A O 1
ATOM 676 N N . GLY A 1 88 ? -6.253 0.825 -21.247 1.00 63.28 88 GLY A N 1
ATOM 677 C CA . GLY A 1 88 ? -6.753 0.759 -22.630 1.00 63.28 88 GLY A CA 1
ATOM 678 C C . GLY A 1 88 ? -6.411 -0.533 -23.388 1.00 63.28 88 GLY A C 1
ATOM 679 O O . GLY A 1 88 ? -6.910 -0.746 -24.495 1.00 63.28 88 GLY A O 1
ATOM 680 N N . HIS A 1 89 ? -5.611 -1.417 -22.787 1.00 65.56 89 HIS A N 1
ATOM 681 C CA . HIS A 1 89 ? -5.208 -2.711 -23.340 1.00 65.56 89 HIS A CA 1
ATOM 682 C C . HIS A 1 89 ? -5.540 -3.883 -22.404 1.00 65.56 89 HIS A C 1
ATOM 684 O O . HIS A 1 89 ? -5.014 -4.981 -22.598 1.00 65.56 89 HIS A O 1
ATOM 690 N N . GLU A 1 90 ? -6.427 -3.698 -21.415 1.00 70.44 90 GLU A N 1
ATOM 691 C CA . GLU A 1 90 ? -6.659 -4.682 -20.347 1.00 70.44 90 GLU A CA 1
ATOM 692 C C . GLU A 1 90 ? -7.102 -6.052 -20.879 1.00 70.44 90 GLU A C 1
ATOM 694 O O . GLU A 1 90 ? -6.735 -7.081 -20.322 1.00 70.44 90 GLU A O 1
ATOM 699 N N . SER A 1 91 ? -7.865 -6.073 -21.976 1.00 67.38 91 SER A N 1
ATOM 700 C CA . SER A 1 91 ? -8.368 -7.308 -22.598 1.00 67.38 91 SER A CA 1
ATOM 701 C C . SER A 1 91 ? -7.310 -8.099 -23.375 1.00 67.38 91 SER A C 1
ATOM 703 O O . SER A 1 91 ? -7.480 -9.295 -23.594 1.00 67.38 91 SER A O 1
ATOM 705 N N . SER A 1 92 ? -6.225 -7.444 -23.792 1.00 68.00 92 SER A N 1
ATOM 706 C CA . SER A 1 92 ? -5.118 -8.044 -24.546 1.00 68.00 92 SER A CA 1
ATOM 707 C C . SER A 1 92 ? -3.851 -8.228 -23.714 1.00 68.00 92 SER A C 1
ATOM 709 O O . SER A 1 92 ? -2.883 -8.815 -24.194 1.00 68.00 92 SER A O 1
ATOM 711 N N . PHE A 1 93 ? -3.831 -7.695 -22.491 1.00 73.50 93 PHE A N 1
ATOM 712 C CA . PHE A 1 93 ? -2.666 -7.745 -21.629 1.00 73.50 93 PHE A CA 1
ATOM 713 C C . PHE A 1 93 ? -2.491 -9.151 -21.047 1.00 73.50 93 PHE A C 1
ATOM 715 O O . PHE A 1 93 ? -3.381 -9.683 -20.384 1.00 73.50 93 PHE A O 1
ATOM 722 N N . ILE A 1 94 ? -1.321 -9.741 -21.280 1.00 75.25 94 ILE A N 1
ATOM 723 C CA . ILE A 1 94 ? -0.938 -11.036 -20.721 1.00 75.25 94 ILE A CA 1
ATOM 724 C C . ILE A 1 94 ? -0.041 -10.750 -19.520 1.00 75.25 94 ILE A C 1
ATOM 726 O O . ILE A 1 94 ? 1.056 -10.223 -19.689 1.00 75.25 94 ILE A O 1
ATOM 730 N N . SER A 1 95 ? -0.526 -11.069 -18.319 1.00 76.31 95 SER A N 1
ATOM 731 C CA . SER A 1 95 ? 0.280 -10.969 -17.099 1.00 76.31 95 SER A CA 1
ATOM 732 C C . SER A 1 95 ? 1.452 -11.940 -17.148 1.00 76.31 95 SER A C 1
ATOM 734 O O . SER A 1 95 ? 1.318 -13.049 -17.669 1.00 76.31 95 SER A O 1
ATOM 736 N N . ASP A 1 96 ? 2.582 -11.527 -16.581 1.00 79.69 96 ASP A N 1
ATOM 737 C CA . ASP A 1 96 ? 3.719 -12.421 -16.398 1.00 79.69 96 ASP A CA 1
ATOM 738 C C . ASP A 1 96 ? 3.307 -13.592 -15.479 1.00 79.69 96 ASP A C 1
ATOM 740 O O . ASP A 1 96 ? 2.864 -13.350 -14.348 1.00 79.69 96 ASP A O 1
ATOM 744 N N . PRO A 1 97 ? 3.428 -14.856 -15.936 1.00 81.88 97 PRO A N 1
ATOM 745 C CA . PRO A 1 97 ? 3.025 -16.021 -15.152 1.00 81.88 97 PRO A CA 1
ATOM 746 C C . PRO A 1 97 ? 3.837 -16.186 -13.863 1.00 81.88 97 PRO A C 1
ATOM 748 O O . PRO A 1 97 ? 3.425 -16.940 -12.987 1.00 81.88 97 PRO A O 1
ATOM 751 N N . ILE A 1 98 ? 4.970 -15.488 -13.702 1.00 82.56 98 ILE A N 1
ATOM 752 C CA . ILE A 1 98 ? 5.734 -15.520 -12.450 1.00 82.56 98 ILE A CA 1
ATOM 753 C C . ILE A 1 98 ? 4.891 -15.074 -11.248 1.00 82.56 98 ILE A C 1
ATOM 755 O O . ILE A 1 98 ? 5.102 -15.556 -10.140 1.00 82.56 98 ILE A O 1
ATOM 759 N N . PHE A 1 99 ? 3.910 -14.188 -11.448 1.00 83.56 99 PHE A N 1
ATOM 760 C CA . PHE A 1 99 ? 3.054 -13.700 -10.364 1.00 83.56 99 PHE A CA 1
ATOM 761 C C . PHE A 1 99 ? 1.971 -14.692 -9.935 1.00 83.56 99 PHE A C 1
ATOM 763 O O . PHE A 1 99 ? 1.337 -14.465 -8.903 1.00 83.56 99 PHE A O 1
ATOM 770 N N . ASP A 1 100 ? 1.780 -15.780 -10.685 1.00 83.25 100 ASP A N 1
ATOM 771 C CA . ASP A 1 100 ? 0.888 -16.874 -10.301 1.00 83.25 100 ASP A CA 1
ATOM 772 C C . ASP A 1 100 ? 1.548 -17.814 -9.277 1.00 83.25 100 ASP A C 1
ATOM 774 O O . ASP A 1 100 ? 0.860 -18.606 -8.624 1.00 83.25 100 ASP A O 1
ATOM 778 N N . ASP A 1 101 ? 2.872 -17.721 -9.093 1.00 83.38 101 ASP A N 1
ATOM 779 C CA . ASP A 1 101 ? 3.576 -18.525 -8.102 1.00 83.38 101 ASP A CA 1
ATOM 780 C C . ASP A 1 101 ? 3.151 -18.139 -6.670 1.00 83.38 101 ASP A C 1
ATOM 782 O O . ASP A 1 101 ? 3.053 -16.950 -6.338 1.00 83.38 101 ASP A O 1
ATOM 786 N N . PRO A 1 102 ? 2.993 -19.119 -5.754 1.00 83.44 102 PRO A N 1
ATOM 787 C CA . PRO A 1 102 ? 2.615 -18.866 -4.360 1.00 83.44 102 PRO A CA 1
ATOM 788 C C . PRO A 1 102 ? 3.537 -17.884 -3.635 1.00 83.44 102 PRO A C 1
ATOM 790 O O . PRO A 1 102 ? 3.122 -17.211 -2.696 1.00 83.44 102 PRO A O 1
ATOM 793 N N . GLU A 1 103 ? 4.787 -17.772 -4.075 1.00 82.25 103 GLU A N 1
ATOM 794 C CA . GLU A 1 103 ? 5.759 -16.841 -3.515 1.00 82.25 103 GLU A CA 1
ATOM 795 C C . GLU A 1 103 ? 5.341 -15.371 -3.697 1.00 82.25 103 GLU A C 1
ATOM 797 O O . GLU A 1 103 ? 5.705 -14.514 -2.893 1.00 82.25 103 GLU A O 1
ATOM 802 N N . TRP A 1 104 ? 4.601 -15.061 -4.763 1.00 84.81 104 TRP A N 1
ATOM 803 C CA . TRP A 1 104 ? 4.069 -13.729 -5.061 1.00 84.81 104 TRP A CA 1
ATOM 804 C C . TRP A 1 104 ? 2.675 -13.503 -4.480 1.00 84.81 104 TRP A C 1
ATOM 806 O O . TRP A 1 104 ? 2.111 -12.417 -4.625 1.00 84.81 104 TRP A O 1
ATOM 816 N N . SER A 1 105 ? 2.119 -14.494 -3.782 1.00 85.19 105 SER A N 1
ATOM 817 C CA . SER A 1 105 ? 0.862 -14.312 -3.075 1.00 85.19 105 SER A CA 1
ATOM 818 C C . SER A 1 105 ? 1.053 -13.365 -1.886 1.00 85.19 105 SER A C 1
ATOM 820 O O . SER A 1 105 ? 1.914 -13.550 -1.030 1.00 85.19 105 SER A O 1
ATOM 822 N N . THR A 1 106 ? 0.247 -12.309 -1.853 1.00 89.19 106 THR A N 1
ATOM 823 C CA . THR A 1 106 ? 0.196 -11.338 -0.755 1.00 89.19 106 THR A CA 1
ATOM 824 C C . THR A 1 106 ? -1.082 -11.538 0.060 1.00 89.19 106 THR A C 1
ATOM 826 O O . THR A 1 106 ? -2.102 -12.020 -0.453 1.00 89.19 106 THR A O 1
ATOM 829 N N . THR A 1 107 ? -1.048 -11.166 1.337 1.00 91.19 107 THR A N 1
ATOM 830 C CA . THR A 1 107 ? -2.189 -11.289 2.257 1.00 91.19 107 THR A CA 1
ATOM 831 C C . THR A 1 107 ? -2.918 -9.959 2.431 1.00 91.19 107 THR A C 1
ATOM 833 O O . THR A 1 107 ? -2.370 -8.882 2.179 1.00 91.19 107 THR A O 1
ATOM 836 N N . TYR A 1 108 ? -4.189 -10.029 2.833 1.00 93.81 108 TYR A N 1
ATOM 837 C CA . TYR A 1 108 ? -4.920 -8.837 3.254 1.00 93.81 108 TYR A CA 1
ATOM 838 C C . TYR A 1 108 ? -4.489 -8.445 4.658 1.00 93.81 108 TYR A C 1
ATOM 840 O O . TYR A 1 108 ? -4.420 -9.288 5.552 1.00 93.81 108 TYR A O 1
ATOM 848 N N . ARG A 1 109 ? -4.251 -7.148 4.854 1.00 94.12 109 ARG A N 1
ATOM 849 C CA . ARG A 1 109 ? -3.918 -6.576 6.158 1.00 94.12 109 ARG A CA 1
ATOM 850 C C . ARG A 1 109 ? -4.839 -5.408 6.482 1.00 94.12 109 ARG A C 1
ATOM 852 O O . ARG A 1 109 ? -5.124 -4.601 5.591 1.00 94.12 109 ARG A O 1
ATOM 859 N N . PRO A 1 110 ? -5.314 -5.299 7.728 1.00 94.00 110 PRO A N 1
ATOM 860 C CA . PRO A 1 110 ? -6.164 -4.198 8.143 1.00 94.00 110 PRO A CA 1
ATOM 861 C C . PRO A 1 110 ? -5.352 -2.905 8.236 1.00 94.00 110 PRO A C 1
ATOM 863 O O . PRO A 1 110 ? -4.219 -2.878 8.720 1.00 94.00 110 PRO A O 1
ATOM 866 N N . ALA A 1 111 ? -5.943 -1.819 7.753 1.00 95.19 111 ALA A N 1
ATOM 867 C CA . ALA A 1 111 ? -5.295 -0.528 7.644 1.00 95.19 111 ALA A CA 1
ATOM 868 C C . ALA A 1 111 ? -6.274 0.618 7.882 1.00 95.19 111 ALA A C 1
ATOM 870 O O . ALA A 1 111 ? -7.459 0.525 7.567 1.00 95.19 111 ALA A O 1
ATOM 871 N N . VAL A 1 112 ? -5.742 1.737 8.355 1.00 95.00 112 VAL A N 1
ATOM 872 C CA . VAL A 1 112 ? -6.403 3.038 8.341 1.00 95.00 112 VAL A CA 1
ATOM 873 C C . VAL A 1 112 ? -5.949 3.807 7.104 1.00 95.00 112 VAL A C 1
ATOM 875 O O . VAL A 1 112 ? -4.747 3.955 6.866 1.00 95.00 112 VAL A O 1
ATOM 878 N N . VAL A 1 113 ? -6.904 4.346 6.344 1.00 95.88 113 VAL A N 1
ATOM 879 C CA . VAL A 1 113 ? -6.628 5.308 5.269 1.00 95.88 113 VAL A CA 1
ATOM 880 C C . VAL A 1 113 ? -6.374 6.677 5.894 1.00 95.88 113 VAL A C 1
ATOM 882 O O . VAL A 1 113 ? -7.304 7.373 6.295 1.00 95.88 113 VAL A O 1
ATOM 885 N N . ALA A 1 114 ? -5.110 7.066 6.001 1.00 93.38 114 ALA A N 1
ATOM 886 C CA . ALA A 1 114 ? -4.715 8.277 6.711 1.00 93.38 114 ALA A CA 1
ATOM 887 C C . ALA A 1 114 ? -4.773 9.532 5.826 1.00 93.38 114 ALA A C 1
ATOM 889 O O . ALA A 1 114 ? -5.122 10.612 6.292 1.00 93.38 114 ALA A O 1
ATOM 890 N N . GLU A 1 115 ? -4.474 9.388 4.535 1.00 94.19 115 GLU A N 1
ATOM 891 C CA . GLU A 1 115 ? -4.505 10.474 3.556 1.00 94.19 115 GLU A CA 1
ATOM 892 C C . GLU A 1 115 ? -4.930 9.934 2.188 1.00 94.19 115 GLU A C 1
ATOM 894 O O . GLU A 1 115 ? -4.572 8.811 1.842 1.00 94.19 115 GLU A O 1
ATOM 899 N N . VAL A 1 116 ? -5.656 10.733 1.400 1.00 94.12 116 VAL A N 1
ATOM 900 C CA . VAL A 1 116 ? -6.015 10.427 0.006 1.00 94.12 116 VAL A CA 1
ATOM 901 C C . VAL A 1 116 ? -5.714 11.649 -0.857 1.00 94.12 116 VAL A C 1
ATOM 903 O O . VAL A 1 116 ? -6.145 12.759 -0.546 1.00 94.12 116 VAL A O 1
ATOM 906 N N . LYS A 1 117 ? -4.980 11.453 -1.953 1.00 93.62 117 LYS A N 1
ATOM 907 C CA . LYS A 1 117 ? -4.578 12.505 -2.895 1.00 93.62 117 LYS A CA 1
ATOM 908 C C . LYS A 1 117 ? -4.839 12.062 -4.329 1.00 93.62 117 LYS A C 1
ATOM 910 O O . LYS A 1 117 ? -4.641 10.903 -4.675 1.00 93.62 117 LYS A O 1
ATOM 915 N N . TRP A 1 118 ? -5.266 13.000 -5.167 1.00 91.56 118 TRP A N 1
ATOM 916 C CA . TRP A 1 118 ? -5.330 12.792 -6.610 1.00 91.56 118 TRP A CA 1
ATOM 917 C C . TRP A 1 118 ? -3.984 13.149 -7.231 1.00 91.56 118 TRP A C 1
ATOM 919 O O . TRP A 1 118 ? -3.573 14.312 -7.173 1.00 91.56 118 TRP A O 1
ATOM 929 N N . ASP A 1 119 ? -3.319 12.163 -7.821 1.00 88.50 119 ASP A N 1
ATOM 930 C CA . ASP A 1 119 ? -2.143 12.399 -8.643 1.00 88.50 119 ASP A CA 1
ATOM 931 C C . ASP A 1 119 ? -2.594 12.825 -10.046 1.00 88.50 119 ASP A C 1
ATOM 933 O O . ASP A 1 119 ? -3.289 12.085 -10.747 1.00 88.50 119 ASP A O 1
ATOM 937 N N . ARG A 1 120 ? -2.230 14.047 -10.446 1.00 86.38 120 ARG A N 1
ATOM 938 C CA . ARG A 1 120 ? -2.609 14.614 -11.747 1.00 86.38 120 ARG A CA 1
ATOM 939 C C . ARG A 1 120 ? -1.767 14.077 -12.898 1.00 86.38 120 ARG A C 1
ATOM 941 O O . ARG A 1 120 ? -2.262 14.077 -14.021 1.00 86.38 120 ARG A O 1
ATOM 948 N N . GLU A 1 121 ? -0.533 13.662 -12.633 1.00 82.94 121 GLU A N 1
ATOM 949 C CA . GLU A 1 121 ? 0.389 13.165 -13.655 1.00 82.94 121 GLU A CA 1
ATOM 950 C C . GLU A 1 121 ? -0.031 11.764 -14.088 1.00 82.94 121 GLU A C 1
ATOM 952 O O . GLU A 1 121 ? -0.189 11.498 -15.277 1.00 82.94 121 GLU A O 1
ATOM 957 N N . ILE A 1 122 ? -0.312 10.902 -13.109 1.00 80.75 122 ILE A N 1
ATOM 958 C CA . ILE A 1 122 ? -0.714 9.509 -13.351 1.00 80.75 122 ILE A CA 1
ATOM 959 C C . ILE A 1 122 ? -2.242 9.383 -13.496 1.00 80.75 122 ILE A C 1
ATOM 961 O O . ILE A 1 122 ? -2.743 8.357 -13.946 1.00 80.75 122 ILE A O 1
ATOM 965 N N . ARG A 1 123 ? -3.005 10.432 -13.148 1.00 85.19 123 ARG A N 1
ATOM 966 C CA . ARG A 1 123 ? -4.481 10.456 -13.157 1.00 85.19 123 ARG A CA 1
ATOM 967 C C . ARG A 1 123 ? -5.085 9.317 -12.332 1.00 85.19 123 ARG A C 1
ATOM 969 O O . ARG A 1 123 ? -6.030 8.653 -12.761 1.00 85.19 123 ARG A O 1
ATOM 976 N N . LYS A 1 124 ? -4.530 9.073 -11.143 1.00 88.00 124 LYS A N 1
ATOM 977 C CA . LYS A 1 124 ? -5.006 8.045 -10.206 1.00 88.00 124 LYS A CA 1
ATOM 978 C C . LYS A 1 124 ? -5.029 8.584 -8.781 1.00 88.00 124 LYS A C 1
ATOM 980 O O . LYS A 1 124 ? -4.316 9.522 -8.427 1.00 88.00 124 LYS A O 1
ATOM 985 N N . TYR A 1 125 ? -5.850 7.958 -7.946 1.00 92.00 125 TYR A N 1
ATOM 986 C CA . TYR A 1 125 ? -5.849 8.218 -6.513 1.00 92.00 125 TYR A CA 1
ATOM 987 C C . TYR A 1 125 ? -4.721 7.455 -5.829 1.00 92.00 125 TYR A C 1
ATOM 989 O O . TYR A 1 125 ? -4.628 6.234 -5.959 1.00 92.00 125 TYR A O 1
ATOM 997 N N . GLN A 1 126 ? -3.914 8.176 -5.059 1.00 93.25 126 GLN A N 1
ATOM 998 C CA . GLN A 1 126 ? -2.966 7.612 -4.109 1.00 93.25 126 GLN A CA 1
ATOM 999 C C . GLN A 1 126 ? -3.469 7.809 -2.681 1.00 93.25 126 GLN A C 1
ATOM 1001 O O . GLN A 1 126 ? -4.185 8.771 -2.387 1.00 93.25 126 GLN A O 1
ATOM 1006 N N . PHE A 1 127 ? -3.074 6.919 -1.783 1.00 94.94 127 PHE A N 1
ATOM 1007 C CA . PHE A 1 127 ? -3.412 6.993 -0.374 1.00 94.94 127 PHE A CA 1
ATOM 1008 C C . PHE A 1 127 ? -2.268 6.521 0.515 1.00 94.94 127 PHE A C 1
ATOM 1010 O O . PHE A 1 127 ? -1.447 5.697 0.114 1.00 94.94 127 PHE A O 1
ATOM 1017 N N . LEU A 1 128 ? -2.226 7.058 1.732 1.00 94.44 128 LEU A N 1
ATOM 1018 C CA . LEU A 1 128 ? -1.323 6.599 2.783 1.00 94.44 128 LEU A CA 1
ATOM 1019 C C . LEU A 1 128 ? -2.064 5.625 3.694 1.00 94.44 128 LEU A C 1
ATOM 1021 O O . LEU A 1 128 ? -3.103 5.969 4.264 1.00 94.44 128 LEU A O 1
ATOM 1025 N N . ALA A 1 129 ? -1.511 4.425 3.835 1.00 94.75 129 ALA A N 1
ATOM 1026 C CA . ALA A 1 129 ? -2.026 3.382 4.706 1.00 94.75 129 ALA A CA 1
ATOM 1027 C C . ALA A 1 129 ? -1.180 3.271 5.980 1.00 94.75 129 ALA A C 1
ATOM 1029 O O . ALA A 1 129 ? 0.053 3.234 5.932 1.00 94.75 129 ALA A O 1
ATOM 1030 N N . ILE A 1 130 ? -1.862 3.181 7.121 1.00 94.50 130 ILE A N 1
ATOM 1031 C CA . ILE A 1 130 ? -1.271 2.881 8.430 1.00 94.50 130 ILE A CA 1
ATOM 1032 C C . ILE A 1 130 ? -1.804 1.522 8.870 1.00 94.50 130 ILE A C 1
ATOM 1034 O O . ILE A 1 130 ? -3.017 1.326 8.893 1.00 94.50 130 ILE A O 1
ATOM 1038 N N . ALA A 1 131 ? -0.918 0.582 9.190 1.00 93.88 131 ALA A N 1
ATOM 1039 C CA . ALA A 1 131 ? -1.315 -0.781 9.519 1.00 93.88 131 ALA A CA 1
ATOM 1040 C C . ALA A 1 131 ? -1.965 -0.859 10.906 1.00 93.88 131 ALA A C 1
ATOM 1042 O O . ALA A 1 131 ? -1.594 -0.133 11.831 1.00 93.88 131 ALA A O 1
ATOM 1043 N N . ILE A 1 132 ? -2.921 -1.772 11.049 1.00 91.94 132 ILE A N 1
ATOM 1044 C CA . ILE A 1 132 ? -3.504 -2.165 12.330 1.00 91.94 132 ILE A CA 1
ATOM 1045 C C . ILE A 1 132 ? -2.968 -3.558 12.658 1.00 91.94 132 ILE A C 1
ATOM 1047 O O . ILE A 1 132 ? -2.934 -4.432 11.797 1.00 91.94 132 ILE A O 1
ATOM 1051 N N . SER A 1 133 ? -2.543 -3.771 13.896 1.00 90.50 133 SER A N 1
ATOM 1052 C CA . SER A 1 133 ? -2.162 -5.094 14.390 1.00 90.50 133 SER A CA 1
ATOM 1053 C C . SER A 1 133 ? -2.802 -5.354 15.743 1.00 90.50 133 SER A C 1
ATOM 1055 O O . SER A 1 133 ? -3.297 -4.444 16.419 1.00 90.50 133 SER A O 1
ATOM 1057 N N . ARG A 1 134 ? -2.827 -6.629 16.115 1.00 87.50 134 ARG A N 1
ATOM 1058 C CA . ARG A 1 134 ? -3.246 -7.101 17.427 1.00 87.50 134 ARG A CA 1
ATOM 1059 C C . ARG A 1 134 ? -2.021 -7.549 18.198 1.00 87.50 134 ARG A C 1
ATOM 1061 O O . ARG A 1 134 ? -1.114 -8.169 17.648 1.00 87.50 134 ARG A O 1
ATOM 1068 N N . LYS A 1 135 ? -1.996 -7.247 19.492 1.00 79.62 135 LYS A N 1
ATOM 1069 C CA . LYS A 1 135 ? -0.908 -7.695 20.355 1.00 79.62 135 LYS A CA 1
ATOM 1070 C C . LYS A 1 135 ? -0.906 -9.221 20.415 1.00 79.62 135 LYS A C 1
ATOM 1072 O O . LYS A 1 135 ? -1.910 -9.823 20.788 1.00 79.62 135 LYS A O 1
ATOM 1077 N N . SER A 1 136 ? 0.210 -9.837 20.035 1.00 71.00 136 SER A N 1
ATOM 1078 C CA . SER A 1 136 ? 0.451 -11.245 20.331 1.00 71.00 136 SER A CA 1
ATOM 1079 C C . SER A 1 136 ? 1.149 -11.359 21.688 1.00 71.00 136 SER A C 1
ATOM 1081 O O . SER A 1 136 ? 1.923 -10.475 22.070 1.00 71.00 136 SER A O 1
ATOM 1083 N N . ASP A 1 137 ? 0.948 -12.469 22.399 1.00 53.16 137 ASP A N 1
ATOM 1084 C CA . ASP A 1 137 ? 1.654 -12.760 23.660 1.00 53.16 137 ASP A CA 1
ATOM 1085 C C . ASP A 1 137 ? 3.194 -12.783 23.499 1.00 53.16 137 ASP A C 1
ATOM 1087 O O . ASP A 1 137 ? 3.933 -12.770 24.482 1.00 53.16 137 ASP A O 1
ATOM 1091 N N . SER A 1 138 ? 3.694 -12.778 22.256 1.00 54.09 138 SER A N 1
ATOM 1092 C CA . SER A 1 138 ? 5.111 -12.878 21.895 1.00 54.09 138 SER A CA 1
ATOM 1093 C C . SER A 1 138 ? 5.834 -11.540 21.643 1.00 54.09 138 SER A C 1
ATOM 1095 O O . SER A 1 138 ? 7.040 -11.539 21.394 1.00 54.09 138 SER A O 1
ATOM 1097 N N . ASP A 1 139 ? 5.143 -10.393 21.703 1.00 54.81 139 ASP A N 1
ATOM 1098 C CA . ASP A 1 139 ? 5.681 -9.084 21.269 1.00 54.81 139 ASP A CA 1
ATOM 1099 C C . ASP A 1 139 ? 6.419 -8.271 22.356 1.00 54.81 139 ASP A C 1
ATOM 1101 O O . ASP A 1 139 ? 6.472 -7.038 22.314 1.00 54.81 139 ASP A O 1
ATOM 1105 N N . GLN A 1 140 ? 7.050 -8.928 23.332 1.00 47.84 140 GLN A N 1
ATOM 1106 C CA . GLN A 1 140 ? 7.960 -8.243 24.259 1.00 47.84 140 GLN A CA 1
ATOM 1107 C C . GLN A 1 140 ? 9.310 -7.960 23.581 1.00 47.84 140 GLN A C 1
ATOM 1109 O O . GLN A 1 140 ? 10.187 -8.817 23.547 1.00 47.84 140 GLN A O 1
ATOM 1114 N N . GLY A 1 141 ? 9.495 -6.741 23.060 1.00 51.22 141 GLY A N 1
ATOM 1115 C CA . GLY A 1 141 ? 10.832 -6.229 22.705 1.00 51.22 141 GLY A CA 1
ATOM 1116 C C . GLY A 1 141 ? 10.941 -5.362 21.449 1.00 51.22 141 GLY A C 1
ATOM 1117 O O . GLY A 1 141 ? 12.029 -4.885 21.142 1.00 51.22 141 GLY A O 1
ATOM 1118 N N . SER A 1 142 ? 9.850 -5.132 20.719 1.00 54.56 142 SER A N 1
ATOM 1119 C CA . SER A 1 142 ? 9.857 -4.294 19.514 1.00 54.56 142 SER A CA 1
ATOM 1120 C C . SER A 1 142 ? 9.852 -2.793 19.855 1.00 54.56 142 SER A C 1
ATOM 1122 O O . SER A 1 142 ? 8.987 -2.323 20.589 1.00 54.56 142 SER A O 1
ATOM 1124 N N . THR A 1 143 ? 10.803 -2.025 19.305 1.00 66.56 143 THR A N 1
ATOM 1125 C CA . THR A 1 143 ? 10.881 -0.547 19.405 1.00 66.56 143 THR A CA 1
ATOM 1126 C C . THR A 1 143 ? 10.108 0.151 18.273 1.00 66.56 143 THR A C 1
ATOM 1128 O O . THR A 1 143 ? 10.482 1.232 17.822 1.00 66.56 143 THR A O 1
ATOM 1131 N N . ILE A 1 144 ? 9.065 -0.487 17.740 1.00 74.25 144 ILE A N 1
ATOM 1132 C CA . ILE A 1 144 ? 8.227 0.108 16.695 1.00 74.25 144 ILE A CA 1
ATOM 1133 C C . ILE A 1 144 ? 7.287 1.133 17.349 1.00 74.25 144 ILE A C 1
ATOM 1135 O O . ILE A 1 144 ? 6.696 0.833 18.389 1.00 74.25 144 ILE A O 1
ATOM 1139 N N . PRO A 1 145 ? 7.129 2.342 16.778 1.00 77.38 145 PRO A N 1
ATOM 1140 C CA . PRO A 1 145 ? 6.150 3.294 17.278 1.00 77.38 145 PRO A CA 1
ATOM 1141 C C . PRO A 1 145 ? 4.740 2.719 17.084 1.00 77.38 145 PRO A C 1
ATOM 1143 O O . PRO A 1 145 ? 4.360 2.325 15.980 1.00 77.38 145 PRO A O 1
ATOM 1146 N N . VAL A 1 146 ? 3.964 2.683 18.166 1.00 84.12 146 VAL A N 1
ATOM 1147 C CA . VAL A 1 146 ? 2.590 2.167 18.184 1.00 84.12 146 VAL A CA 1
ATOM 1148 C C . VAL A 1 146 ? 1.662 3.160 18.872 1.00 84.12 146 VAL A C 1
ATOM 1150 O O . VAL A 1 146 ? 2.061 3.835 19.821 1.00 84.12 146 VAL A O 1
ATOM 1153 N N . ILE A 1 147 ? 0.417 3.235 18.406 1.00 81.75 147 ILE A N 1
ATOM 1154 C CA . ILE A 1 147 ? -0.650 4.019 19.033 1.00 81.75 147 ILE A CA 1
ATOM 1155 C C . ILE A 1 147 ? -1.833 3.082 19.303 1.00 81.75 147 ILE A C 1
ATOM 1157 O O . ILE A 1 147 ? -2.340 2.472 18.359 1.00 81.75 147 ILE A O 1
ATOM 1161 N N . PRO A 1 148 ? -2.284 2.938 20.561 1.00 83.94 148 PRO A N 1
ATOM 1162 C CA . PRO A 1 148 ? -3.372 2.031 20.906 1.00 83.94 148 PRO A CA 1
ATOM 1163 C C . PRO A 1 148 ? -4.723 2.501 20.351 1.00 83.94 148 PRO A C 1
ATOM 1165 O O . PRO A 1 148 ? -4.994 3.700 20.234 1.00 83.94 148 PRO A O 1
ATOM 1168 N N . ILE A 1 149 ? -5.590 1.537 20.050 1.00 82.25 149 ILE A N 1
ATOM 1169 C CA . ILE A 1 149 ? -6.986 1.756 19.668 1.00 82.25 149 ILE A CA 1
ATOM 1170 C C . ILE A 1 149 ? -7.871 1.538 20.896 1.00 82.25 149 ILE A C 1
ATOM 1172 O O . ILE A 1 149 ? -7.735 0.540 21.604 1.00 82.25 149 ILE A O 1
ATOM 1176 N N . THR A 1 150 ? -8.801 2.460 21.144 1.00 79.31 150 THR A N 1
ATOM 1177 C CA . THR A 1 150 ? -9.769 2.319 22.238 1.00 79.31 150 THR A CA 1
ATOM 1178 C C . THR A 1 150 ? -10.806 1.236 21.922 1.00 79.31 150 THR A C 1
ATOM 1180 O O . THR A 1 150 ? -11.536 1.312 20.934 1.00 79.31 150 THR A O 1
ATOM 1183 N N . ALA A 1 151 ? -10.862 0.203 22.765 1.00 71.94 151 ALA A N 1
ATOM 1184 C CA . ALA A 1 151 ? -11.858 -0.862 22.678 1.00 71.94 151 ALA A CA 1
ATOM 1185 C C . ALA A 1 151 ? -13.133 -0.508 23.461 1.00 71.94 151 ALA A C 1
ATOM 1187 O O . ALA A 1 151 ? -13.094 0.246 24.435 1.00 71.94 151 ALA A O 1
ATOM 1188 N N . SER A 1 152 ? -14.256 -1.117 23.068 1.00 59.12 152 SER A N 1
ATOM 1189 C CA . SER A 1 152 ? -15.589 -0.893 23.661 1.00 59.12 152 SER A CA 1
ATOM 1190 C C . SER A 1 152 ? -15.665 -1.125 25.182 1.00 59.12 152 SER A C 1
ATOM 1192 O O . SER A 1 152 ? -16.543 -0.578 25.844 1.00 59.12 152 SER A O 1
ATOM 1194 N N . SER A 1 153 ? -14.773 -1.950 25.737 1.00 53.78 153 SER A N 1
ATOM 1195 C CA . SER A 1 153 ? -14.738 -2.365 27.146 1.00 53.78 153 SER A CA 1
ATOM 1196 C C . SER A 1 153 ? -13.809 -1.517 28.028 1.00 53.78 153 SER A C 1
ATOM 1198 O O . SER A 1 153 ? -13.773 -1.720 29.242 1.00 53.78 153 SER A O 1
ATOM 1200 N N . CYS A 1 154 ? -13.058 -0.565 27.461 1.00 47.84 154 CYS A N 1
ATOM 1201 C CA . CYS A 1 154 ? -11.963 0.086 28.177 1.00 47.84 154 CYS A CA 1
ATOM 1202 C C . CYS A 1 154 ? -12.396 1.413 28.824 1.00 47.84 154 CYS A C 1
ATOM 1204 O O . CYS A 1 154 ? -12.610 2.420 28.149 1.00 47.84 154 CYS A O 1
ATOM 1206 N N . SER A 1 155 ? -12.483 1.439 30.157 1.00 46.53 155 SER A N 1
ATOM 1207 C CA . SER A 1 155 ? -12.633 2.675 30.932 1.00 46.53 155 SER A CA 1
ATOM 1208 C C . SER A 1 155 ? -11.385 3.549 30.770 1.00 46.53 155 SER A C 1
ATOM 1210 O O . SER A 1 155 ? -10.282 3.135 31.126 1.00 46.53 155 SER A O 1
ATOM 1212 N N . ILE A 1 156 ? -11.566 4.749 30.217 1.00 49.25 156 ILE A N 1
ATOM 1213 C CA . ILE A 1 156 ? -10.515 5.720 29.892 1.00 49.25 156 ILE A CA 1
ATOM 1214 C C . ILE A 1 156 ? -9.787 6.130 31.182 1.00 49.25 156 ILE A C 1
ATOM 1216 O O . ILE A 1 156 ? -10.293 6.939 31.956 1.00 49.25 156 ILE A O 1
ATOM 1220 N N . SER A 1 157 ? -8.607 5.564 31.441 1.00 43.50 157 SER A N 1
ATOM 1221 C CA . SER A 1 157 ? -7.780 5.952 32.592 1.00 43.50 157 SER A CA 1
ATOM 1222 C C . SER A 1 157 ? -6.296 6.116 32.262 1.00 43.50 157 SER A C 1
ATOM 1224 O O . SER A 1 157 ? -5.457 5.975 33.152 1.00 43.50 157 SER A O 1
ATOM 1226 N N . SER A 1 158 ? -5.933 6.414 31.012 1.00 45.22 158 SER A N 1
ATOM 1227 C CA . SER A 1 158 ? -4.539 6.680 30.649 1.00 45.22 158 SER A CA 1
ATOM 1228 C C . SER A 1 158 ? -4.382 7.979 29.861 1.00 45.22 158 SER A C 1
ATOM 1230 O O . SER A 1 158 ? -5.148 8.304 28.963 1.00 45.22 158 SER A O 1
ATOM 1232 N N . THR A 1 159 ? -3.350 8.734 30.224 1.00 54.66 159 THR A N 1
ATOM 1233 C CA . THR A 1 159 ? -2.903 10.009 29.641 1.00 54.66 159 THR A CA 1
ATOM 1234 C C . THR A 1 159 ? -2.230 9.850 28.269 1.00 54.66 159 THR A C 1
ATOM 1236 O O . THR A 1 159 ? -1.569 10.772 27.792 1.00 54.66 159 THR A O 1
ATOM 1239 N N . SER A 1 160 ? -2.339 8.675 27.645 1.00 62.16 160 SER A N 1
ATOM 1240 C CA . SER A 1 160 ? -1.665 8.338 26.391 1.00 62.16 160 SER A CA 1
ATOM 1241 C C . SER A 1 160 ? -2.579 8.607 25.191 1.00 62.16 160 SER A C 1
ATOM 1243 O O . SER A 1 160 ? -3.779 8.350 25.285 1.00 62.16 160 SER A O 1
ATOM 1245 N N . PRO A 1 161 ? -2.042 9.097 24.056 1.00 72.00 161 PRO A N 1
ATOM 1246 C CA . PRO A 1 161 ? -2.833 9.285 22.845 1.00 72.00 161 PRO A CA 1
ATOM 1247 C C . PRO A 1 161 ? -3.392 7.935 22.386 1.00 72.00 161 PRO A C 1
ATOM 1249 O O . PRO A 1 161 ? -2.639 6.975 22.224 1.00 72.00 161 PRO A O 1
ATOM 1252 N N . ALA A 1 162 ? -4.707 7.865 22.197 1.00 81.81 162 ALA A N 1
ATOM 1253 C CA . ALA A 1 162 ? -5.406 6.673 21.738 1.00 81.81 162 ALA A CA 1
ATOM 1254 C C . ALA A 1 162 ? -6.403 7.051 20.640 1.00 81.81 162 ALA A C 1
ATOM 1256 O O . ALA A 1 162 ? -6.983 8.137 20.666 1.00 81.81 162 ALA A O 1
ATOM 1257 N N . VAL A 1 163 ? -6.577 6.161 19.665 1.00 84.75 163 VAL A N 1
ATOM 1258 C CA . VAL A 1 163 ? -7.469 6.385 18.518 1.00 84.75 163 VAL A CA 1
ATOM 1259 C C . VAL A 1 163 ? -8.887 5.960 18.871 1.00 84.75 163 VAL A C 1
ATOM 1261 O O . VAL A 1 163 ? -9.089 4.883 19.446 1.00 84.75 163 VAL A O 1
ATOM 1264 N N . HIS A 1 164 ? -9.865 6.780 18.488 1.00 86.19 164 HIS A N 1
ATOM 1265 C CA . HIS A 1 164 ? -11.284 6.491 18.658 1.00 86.19 164 HIS A CA 1
ATOM 1266 C C . HIS A 1 164 ? -11.879 6.024 17.328 1.00 86.19 164 HIS A C 1
ATOM 1268 O O . HIS A 1 164 ? -11.727 6.684 16.300 1.00 86.19 164 HIS A O 1
ATOM 1274 N N . ILE A 1 165 ? -12.544 4.867 17.350 1.00 87.62 165 ILE A N 1
ATOM 1275 C CA . ILE A 1 165 ? -13.180 4.264 16.175 1.00 87.62 165 ILE A CA 1
ATOM 1276 C C . ILE A 1 165 ? -14.690 4.207 16.391 1.00 87.62 165 ILE A C 1
ATOM 1278 O O . ILE A 1 165 ? -15.159 3.759 17.439 1.00 87.62 165 ILE A O 1
ATOM 1282 N N . GLU A 1 166 ? -15.439 4.607 15.367 1.00 86.75 166 GLU A N 1
ATOM 1283 C CA . GLU A 1 166 ? -16.895 4.527 15.314 1.00 86.75 166 GLU A CA 1
ATOM 1284 C C . GLU A 1 166 ? -17.349 3.638 14.137 1.00 86.75 166 GLU A C 1
ATOM 1286 O O . GLU A 1 166 ? -16.879 3.834 13.013 1.00 86.75 166 GLU A O 1
ATOM 1291 N N . PRO A 1 167 ? -18.259 2.662 14.346 1.00 86.44 167 PRO A N 1
ATOM 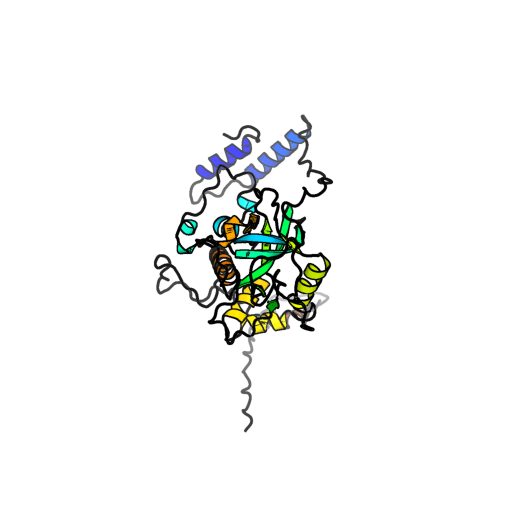1292 C CA . PRO A 1 167 ? -18.804 2.212 15.627 1.00 86.44 167 PRO A CA 1
ATOM 1293 C C . PRO A 1 167 ? -17.728 1.542 16.494 1.00 86.44 167 PRO A C 1
ATOM 1295 O O . PRO A 1 167 ? -16.613 1.302 16.042 1.00 86.44 167 PRO A O 1
ATOM 1298 N N . ALA A 1 168 ? -18.065 1.249 17.748 1.00 84.50 168 ALA A N 1
ATOM 1299 C CA . ALA A 1 168 ? -17.091 0.812 18.738 1.00 84.50 168 ALA A CA 1
ATOM 1300 C C . ALA A 1 168 ? -16.271 -0.412 18.270 1.00 84.50 168 ALA A C 1
ATOM 1302 O O . ALA A 1 168 ? -16.798 -1.367 17.687 1.00 84.50 168 ALA A O 1
ATOM 1303 N N . TRP A 1 169 ? -14.956 -0.352 18.495 1.00 86.62 169 TRP A N 1
ATOM 1304 C CA . TRP A 1 169 ? -14.022 -1.362 18.008 1.00 86.62 169 TRP A CA 1
ATOM 1305 C C . TRP A 1 169 ? -14.175 -2.679 18.792 1.00 86.62 169 TRP A C 1
ATOM 1307 O O . TRP A 1 169 ? -14.255 -2.640 20.030 1.00 86.62 169 TRP A O 1
ATOM 1317 N N . PRO A 1 170 ? -14.236 -3.842 18.107 1.00 82.38 170 PRO A N 1
ATOM 1318 C CA . PRO A 1 170 ? -14.549 -5.120 18.747 1.00 82.38 170 PRO A CA 1
ATOM 1319 C C . PRO A 1 170 ? -13.340 -5.826 19.376 1.00 82.38 170 PRO A C 1
ATOM 1321 O O . PRO A 1 170 ? -13.533 -6.786 20.116 1.00 82.38 170 PRO A O 1
ATOM 1324 N N . PHE A 1 171 ? -12.110 -5.405 19.074 1.00 80.56 171 PHE A N 1
ATOM 1325 C CA . PHE A 1 171 ? -10.906 -6.083 19.553 1.00 80.56 171 PHE A CA 1
ATOM 1326 C C . PHE A 1 171 ? -10.250 -5.330 20.707 1.00 80.56 171 PHE A C 1
ATOM 1328 O O . PHE A 1 171 ? -9.954 -4.140 20.601 1.00 80.56 171 PHE A O 1
ATOM 1335 N N . GLU A 1 172 ? -9.944 -6.063 21.770 1.00 76.88 172 GLU A N 1
ATOM 1336 C CA . GLU A 1 172 ? -9.029 -5.614 22.816 1.00 76.88 172 GLU A CA 1
ATOM 1337 C C . GLU A 1 172 ? -7.578 -5.701 22.298 1.00 76.88 172 GLU A C 1
ATOM 1339 O O . GLU A 1 172 ? -7.276 -6.476 21.384 1.00 76.88 172 GLU A O 1
ATOM 1344 N N . ASP A 1 173 ? -6.697 -4.845 22.820 1.00 82.75 173 ASP A N 1
ATOM 1345 C CA . ASP A 1 173 ? -5.261 -4.808 22.492 1.00 82.75 173 ASP A CA 1
ATOM 1346 C C . ASP A 1 173 ? -4.910 -4.627 21.001 1.00 82.75 173 ASP A C 1
ATOM 1348 O O . ASP A 1 173 ? -3.889 -5.122 20.510 1.00 82.75 173 ASP A O 1
ATOM 1352 N N . SER A 1 174 ? -5.745 -3.892 20.263 1.00 87.75 174 SER A N 1
ATOM 1353 C CA . SER A 1 174 ? -5.413 -3.449 18.904 1.00 87.75 174 SER A CA 1
ATOM 1354 C C . SER A 1 174 ? -4.647 -2.135 18.919 1.00 87.75 174 SER A C 1
ATOM 1356 O O . SER A 1 174 ? -4.900 -1.257 19.746 1.00 87.75 174 SER A O 1
ATOM 1358 N N . TYR A 1 175 ? -3.731 -1.975 17.974 1.00 90.00 175 TYR A N 1
ATOM 1359 C CA . TYR A 1 175 ? -2.951 -0.755 17.837 1.00 90.00 175 TYR A CA 1
ATOM 1360 C C . TYR A 1 175 ? -2.660 -0.448 16.370 1.00 90.00 175 TYR A C 1
ATOM 1362 O O . TYR A 1 175 ? -2.508 -1.341 15.536 1.00 90.00 175 TYR A O 1
ATOM 1370 N N . CYS A 1 176 ? -2.574 0.842 16.067 1.00 90.50 176 CYS A N 1
ATOM 1371 C CA . CYS A 1 176 ? -2.022 1.329 14.815 1.00 90.50 176 CYS A CA 1
ATOM 1372 C C . CYS A 1 176 ? -0.499 1.338 14.928 1.00 90.50 176 CYS A C 1
ATOM 1374 O O . CYS A 1 176 ? 0.050 1.779 15.943 1.00 90.50 176 CYS A O 1
ATOM 1376 N N . TYR A 1 177 ? 0.187 0.887 13.888 1.00 91.25 177 TYR A N 1
ATOM 1377 C CA . TYR A 1 177 ? 1.640 0.917 13.837 1.00 91.25 177 TYR A CA 1
ATOM 1378 C C . TYR A 1 177 ? 2.139 1.164 12.425 1.00 91.25 177 TYR A C 1
ATOM 1380 O O . TYR A 1 177 ? 1.424 1.038 11.427 1.00 91.25 177 TYR A O 1
ATOM 1388 N N . VAL A 1 178 ? 3.414 1.514 12.367 1.00 88.50 178 VAL A N 1
ATOM 1389 C CA . VAL A 1 178 ? 4.117 1.769 11.129 1.00 88.50 178 VAL A CA 1
ATOM 1390 C C . VAL A 1 178 ? 5.506 1.158 11.225 1.00 88.50 178 VAL A C 1
ATOM 1392 O O . VAL A 1 178 ? 6.281 1.501 12.118 1.00 88.50 178 VAL A O 1
ATOM 1395 N N . PHE A 1 179 ? 5.849 0.281 10.283 1.00 85.62 179 PHE A N 1
ATOM 1396 C CA . PHE A 1 179 ? 7.222 -0.186 10.145 1.00 85.62 179 PHE A CA 1
ATOM 1397 C C . PHE A 1 179 ? 8.027 0.843 9.347 1.00 85.62 179 PHE A C 1
ATOM 1399 O O . PHE A 1 179 ? 7.832 0.991 8.144 1.00 85.62 179 PHE A O 1
ATOM 1406 N N . ARG A 1 180 ? 8.910 1.578 10.036 1.00 83.69 180 ARG A N 1
ATOM 1407 C CA . ARG A 1 180 ? 9.689 2.728 9.531 1.00 83.69 180 ARG A CA 1
ATOM 1408 C C . ARG A 1 180 ? 8.836 3.922 9.073 1.00 83.69 180 ARG A C 1
ATOM 1410 O O . ARG A 1 180 ? 9.077 5.016 9.579 1.00 83.69 180 ARG A O 1
ATOM 1417 N N . ARG A 1 181 ? 7.894 3.754 8.128 1.00 85.62 181 ARG A N 1
ATOM 1418 C CA . ARG A 1 181 ? 7.104 4.837 7.497 1.00 85.62 181 ARG A CA 1
ATOM 1419 C C . ARG A 1 181 ? 5.729 4.387 6.987 1.00 85.62 181 ARG A C 1
ATOM 1421 O O . ARG A 1 181 ? 5.598 3.230 6.584 1.00 85.62 181 ARG A O 1
ATOM 1428 N N . PRO A 1 182 ? 4.713 5.276 6.964 1.00 90.00 182 PRO A N 1
ATOM 1429 C CA . PRO A 1 182 ? 3.425 4.958 6.355 1.00 90.00 182 PRO A CA 1
ATOM 1430 C C . PRO A 1 182 ? 3.610 4.565 4.888 1.00 90.00 182 PRO A C 1
ATOM 1432 O O . PRO A 1 182 ? 4.370 5.211 4.162 1.00 90.00 182 PRO A O 1
ATOM 1435 N N . THR A 1 183 ? 2.925 3.513 4.444 1.00 91.25 183 THR A N 1
ATOM 1436 C CA . THR A 1 183 ? 3.077 3.015 3.073 1.00 91.25 183 THR A CA 1
ATOM 1437 C C . THR A 1 183 ? 2.142 3.769 2.136 1.00 91.25 183 THR A C 1
ATOM 1439 O O . THR A 1 183 ? 0.951 3.920 2.416 1.00 91.25 183 THR A O 1
ATOM 1442 N N . LYS A 1 184 ? 2.686 4.248 1.016 1.00 93.56 184 LYS A N 1
ATOM 1443 C CA . LYS A 1 184 ? 1.931 4.926 -0.037 1.00 93.56 184 LYS A CA 1
ATOM 1444 C C . LYS A 1 184 ? 1.507 3.916 -1.094 1.00 93.56 184 LYS A C 1
ATOM 1446 O O . LYS A 1 184 ? 2.354 3.237 -1.665 1.00 93.56 184 LYS A O 1
ATOM 1451 N N . PHE A 1 185 ? 0.212 3.862 -1.371 1.00 94.31 185 PHE A N 1
ATOM 1452 C CA . PHE A 1 185 ? -0.366 2.998 -2.392 1.00 94.31 185 PHE A CA 1
ATOM 1453 C C . PHE A 1 185 ? -1.184 3.803 -3.393 1.00 94.31 185 PHE A C 1
ATOM 1455 O O . PHE A 1 185 ? -1.738 4.850 -3.071 1.00 94.31 185 PHE A O 1
ATOM 1462 N N . TYR A 1 186 ? -1.315 3.267 -4.596 1.00 92.56 186 TYR A N 1
ATOM 1463 C CA . TYR A 1 186 ? -2.260 3.706 -5.605 1.00 92.56 186 TYR A CA 1
ATOM 1464 C C . TYR A 1 186 ? -3.463 2.771 -5.618 1.00 92.56 186 TYR A C 1
ATOM 1466 O O . TYR A 1 186 ? -3.334 1.548 -5.503 1.00 92.56 186 TYR A O 1
ATOM 1474 N N . CYS A 1 187 ? -4.647 3.360 -5.766 1.00 90.56 187 CYS A N 1
ATOM 1475 C CA . CYS A 1 187 ? -5.877 2.600 -5.940 1.00 90.56 187 CYS A CA 1
ATOM 1476 C C . CYS A 1 187 ? -5.820 1.815 -7.248 1.00 90.56 187 CYS A C 1
ATOM 1478 O O . CYS A 1 187 ? -5.315 2.314 -8.262 1.00 90.56 187 CYS A O 1
ATOM 1480 N N . LEU A 1 188 ? -6.398 0.611 -7.244 1.00 86.88 188 LEU A N 1
ATOM 1481 C CA . LEU A 1 188 ? -6.607 -0.097 -8.496 1.00 86.88 188 LEU A CA 1
ATOM 1482 C C . LEU A 1 188 ? -7.531 0.710 -9.420 1.00 86.88 188 LEU A C 1
ATOM 1484 O O . LEU A 1 188 ? -8.458 1.374 -8.962 1.00 86.88 188 LEU A O 1
ATOM 1488 N N . PRO A 1 189 ? -7.327 0.651 -10.734 1.00 74.69 189 PRO A N 1
ATOM 1489 C CA . PRO A 1 189 ? -8.154 1.427 -11.664 1.00 74.69 189 PRO A CA 1
ATOM 1490 C C . PRO A 1 189 ? -9.572 0.881 -11.811 1.00 74.69 189 PRO A C 1
ATOM 1492 O O . PRO A 1 189 ? -10.501 1.641 -12.057 1.00 74.69 189 PRO A O 1
ATOM 1495 N N . SER A 1 190 ? -9.743 -0.417 -11.566 1.00 80.19 190 SER A N 1
ATOM 1496 C CA . SER A 1 190 ? -11.033 -1.087 -11.404 1.00 80.19 190 SER A CA 1
ATOM 1497 C C . SER A 1 190 ? -11.541 -1.081 -9.955 1.00 80.19 190 SER A C 1
ATOM 1499 O O . SER A 1 190 ? -12.461 -1.829 -9.631 1.00 80.19 190 SER A O 1
ATOM 1501 N N . GLN A 1 191 ? -10.938 -0.289 -9.058 1.00 86.12 191 GLN A N 1
ATOM 1502 C CA . GLN A 1 191 ? -11.337 -0.252 -7.653 1.00 86.12 191 GLN A CA 1
ATOM 1503 C C . GLN A 1 191 ? -12.747 0.326 -7.513 1.00 86.12 191 GLN A C 1
ATOM 1505 O O . GLN A 1 191 ? -12.980 1.510 -7.764 1.00 86.12 191 GLN A O 1
ATOM 1510 N N . GLU A 1 192 ? -13.674 -0.507 -7.051 1.00 87.81 192 GLU A N 1
ATOM 1511 C CA . GLU A 1 192 ? -15.013 -0.057 -6.686 1.00 87.81 192 GLU A CA 1
ATOM 1512 C C . GLU A 1 192 ? -14.977 0.806 -5.414 1.00 87.81 192 GLU A C 1
ATOM 1514 O O . GLU A 1 192 ? -14.087 0.622 -4.569 1.00 87.81 192 GLU A O 1
ATOM 1519 N N . PRO A 1 193 ? -15.941 1.734 -5.249 1.00 89.31 193 PRO A N 1
ATOM 1520 C CA . PRO A 1 193 ? -16.080 2.513 -4.027 1.00 89.31 193 PRO A CA 1
ATOM 1521 C C . PRO A 1 193 ? -16.186 1.618 -2.788 1.00 89.31 193 PRO A C 1
ATOM 1523 O O . PRO A 1 193 ? -17.054 0.749 -2.694 1.00 89.31 193 PRO A O 1
ATOM 1526 N N . VAL A 1 194 ? -15.309 1.855 -1.818 1.00 88.94 194 VAL A N 1
ATOM 1527 C CA . VAL A 1 194 ? -15.215 1.077 -0.587 1.00 88.94 194 VAL A CA 1
ATOM 1528 C C . VAL A 1 194 ? -16.012 1.763 0.515 1.00 88.94 194 VAL A C 1
ATOM 1530 O O . VAL A 1 194 ? -15.751 2.904 0.903 1.00 88.94 194 VAL A O 1
ATOM 1533 N N . TYR A 1 195 ? -16.976 1.030 1.064 1.00 87.19 195 TYR A N 1
ATOM 1534 C CA . TYR A 1 195 ? -17.797 1.478 2.182 1.00 87.19 195 TYR A CA 1
ATOM 1535 C C . TYR A 1 195 ? -17.428 0.687 3.432 1.00 87.19 195 TYR A C 1
ATOM 1537 O O . TYR A 1 195 ? -17.934 -0.409 3.664 1.00 87.19 195 TYR A O 1
ATOM 1545 N N . SER A 1 196 ? -16.512 1.236 4.230 1.00 85.62 196 SER A N 1
ATOM 1546 C CA . SER A 1 196 ? -16.156 0.624 5.509 1.00 85.62 196 SER A CA 1
ATOM 1547 C C . SER A 1 196 ? -17.215 0.876 6.578 1.00 85.62 196 SER A C 1
ATOM 1549 O O . SER A 1 196 ? -17.796 1.963 6.647 1.00 85.62 196 SER A O 1
ATOM 1551 N N . THR A 1 197 ? -17.420 -0.131 7.430 1.00 87.31 197 THR A N 1
ATOM 1552 C CA . THR A 1 197 ? -18.255 -0.014 8.632 1.00 87.31 197 THR A CA 1
ATOM 1553 C C . THR A 1 197 ? -17.590 0.866 9.685 1.00 87.31 197 THR A C 1
ATOM 1555 O O . THR A 1 197 ? -18.285 1.624 10.349 1.00 87.31 197 THR A O 1
ATOM 1558 N N . TRP A 1 198 ? -16.261 0.795 9.810 1.00 90.81 198 TRP A N 1
ATOM 1559 C CA . TRP A 1 198 ? -15.498 1.496 10.839 1.00 90.81 198 TRP A CA 1
ATOM 1560 C C . TRP A 1 198 ? -14.780 2.719 10.287 1.00 90.81 198 TRP A C 1
ATOM 1562 O O . TRP A 1 198 ? -14.154 2.680 9.222 1.00 90.81 198 TRP A O 1
ATOM 1572 N N . ARG A 1 199 ? -14.854 3.809 11.047 1.00 92.06 199 ARG A N 1
ATOM 1573 C CA . ARG A 1 199 ? -14.237 5.089 10.721 1.00 92.06 199 ARG A CA 1
ATOM 1574 C C . ARG A 1 199 ? -13.556 5.686 11.941 1.00 92.06 199 ARG A C 1
ATOM 1576 O O . ARG A 1 199 ? -13.994 5.482 13.068 1.00 92.06 199 ARG A O 1
ATOM 1583 N N . ILE A 1 200 ? -12.504 6.449 11.692 1.00 92.50 200 ILE A N 1
ATOM 1584 C CA . ILE A 1 200 ? -11.845 7.287 12.691 1.00 92.50 200 ILE A CA 1
ATOM 1585 C C . ILE A 1 200 ? -12.123 8.757 12.414 1.00 92.50 200 ILE A C 1
ATOM 1587 O O . ILE A 1 200 ? -12.396 9.162 11.279 1.00 92.50 200 ILE A O 1
ATOM 1591 N N . SER A 1 201 ? -12.044 9.562 13.469 1.00 90.31 201 SER A N 1
ATOM 1592 C CA . SER A 1 201 ? -12.213 11.003 13.349 1.00 90.31 201 SER A CA 1
ATOM 1593 C C . SER A 1 201 ? -11.072 11.622 12.521 1.00 90.31 201 SER A C 1
ATOM 1595 O O . SER A 1 201 ? -9.926 11.168 12.600 1.00 90.31 201 SER A O 1
ATOM 1597 N N . PRO A 1 202 ? -11.321 12.704 11.759 1.00 89.44 202 PRO A N 1
ATOM 1598 C CA . PRO A 1 202 ? -10.254 13.405 11.042 1.00 89.44 202 PRO A CA 1
ATOM 1599 C C . PRO A 1 202 ? -9.138 13.929 11.962 1.00 89.44 202 PRO A C 1
ATOM 1601 O O . PRO A 1 202 ? -7.981 14.014 11.550 1.00 89.44 202 PRO A O 1
ATOM 1604 N N . SER A 1 203 ? -9.460 14.269 13.216 1.00 88.56 203 SER A N 1
ATOM 1605 C CA . SER A 1 203 ? -8.470 14.648 14.232 1.00 88.56 203 SER A CA 1
ATOM 1606 C C . SER A 1 203 ? -7.535 13.494 14.584 1.00 88.56 203 SER A C 1
ATOM 1608 O O . SER A 1 203 ? -6.325 13.709 14.655 1.00 88.56 203 SER A O 1
ATOM 1610 N N . ASP A 1 204 ? -8.067 12.278 14.729 1.00 89.75 204 ASP A N 1
ATOM 1611 C CA . ASP A 1 204 ? -7.255 11.092 15.002 1.00 89.75 204 ASP A CA 1
ATOM 1612 C C . ASP A 1 204 ? -6.403 10.713 13.784 1.00 89.75 204 ASP A C 1
ATOM 1614 O O . ASP A 1 204 ? -5.239 10.355 13.955 1.00 89.75 204 ASP A O 1
ATOM 1618 N N . CYS A 1 205 ? -6.914 10.874 12.553 1.00 90.06 205 CYS A N 1
ATOM 1619 C CA . CYS A 1 205 ? -6.105 10.717 11.334 1.00 90.06 205 CYS A CA 1
ATOM 1620 C C . CYS A 1 205 ? -4.885 11.641 11.352 1.00 90.06 205 CYS A C 1
ATOM 1622 O O . CYS A 1 205 ? -3.762 11.201 11.115 1.00 90.06 205 CYS A O 1
ATOM 1624 N N . ASN A 1 206 ? -5.102 12.926 11.648 1.00 89.69 206 ASN A N 1
ATOM 1625 C CA . ASN A 1 206 ? -4.029 13.915 11.692 1.00 89.69 206 ASN A CA 1
ATOM 1626 C C . ASN A 1 206 ? -3.037 13.622 12.823 1.00 89.69 206 ASN A C 1
ATOM 1628 O O . ASN A 1 206 ? -1.835 13.786 12.637 1.00 89.69 206 ASN A O 1
ATOM 1632 N N . MET A 1 207 ? -3.519 13.160 13.980 1.00 90.19 207 MET A N 1
ATOM 1633 C CA . MET A 1 207 ? -2.661 12.710 15.077 1.00 90.19 207 MET A CA 1
ATOM 1634 C C . MET A 1 207 ? -1.784 11.528 14.646 1.00 90.19 207 MET A C 1
ATOM 1636 O O . MET A 1 207 ? -0.578 11.558 14.877 1.00 90.19 207 MET A O 1
ATOM 1640 N N . LEU A 1 208 ? -2.369 10.519 13.992 1.00 89.75 208 LEU A N 1
ATOM 1641 C CA . LEU A 1 208 ? -1.648 9.350 13.486 1.00 89.75 208 LEU A CA 1
ATOM 1642 C C . LEU A 1 208 ? -0.592 9.745 12.448 1.00 89.75 208 LEU A C 1
ATOM 1644 O O . LEU A 1 208 ? 0.551 9.304 12.542 1.00 89.75 208 LEU A O 1
ATOM 1648 N N . LEU A 1 209 ? -0.948 10.608 11.493 1.00 88.75 209 LEU A N 1
ATOM 1649 C CA . LEU A 1 209 ? -0.003 11.132 10.506 1.00 88.75 209 LEU A CA 1
ATOM 1650 C C . LEU A 1 209 ? 1.136 11.897 11.180 1.00 88.75 209 LEU A C 1
ATOM 1652 O O . LEU A 1 209 ? 2.295 11.595 10.936 1.00 88.75 209 LEU A O 1
ATOM 1656 N N . ASN A 1 210 ? 0.841 12.829 12.083 1.00 87.50 210 ASN A N 1
ATOM 1657 C CA . ASN A 1 210 ? 1.881 13.603 12.764 1.00 87.50 210 ASN A CA 1
ATOM 1658 C C . ASN A 1 210 ? 2.799 12.733 13.635 1.00 87.50 210 ASN A C 1
ATOM 1660 O O . ASN A 1 210 ? 3.972 13.058 13.797 1.00 87.50 210 ASN A O 1
ATOM 1664 N N . ALA A 1 211 ? 2.277 11.645 14.204 1.00 86.38 211 ALA A N 1
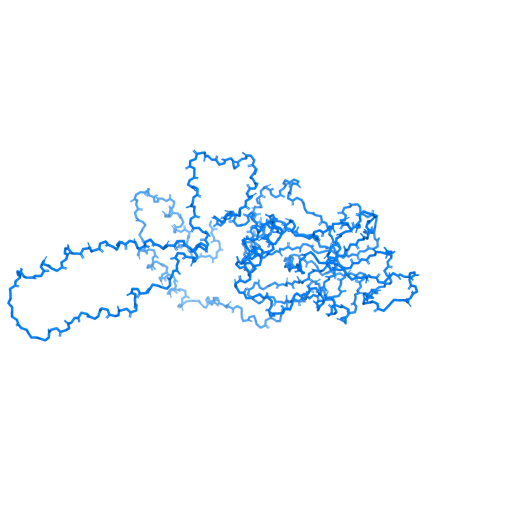ATOM 1665 C CA . ALA A 1 211 ? 3.057 10.735 15.032 1.00 86.38 211 ALA A CA 1
ATOM 1666 C C . ALA A 1 211 ? 3.956 9.797 14.212 1.00 86.38 211 ALA A C 1
ATOM 1668 O O . ALA A 1 211 ? 5.064 9.485 14.646 1.00 86.38 211 ALA A O 1
ATOM 1669 N N . PHE A 1 212 ? 3.487 9.332 13.050 1.00 86.19 212 PHE A N 1
ATOM 1670 C CA . PHE A 1 212 ? 4.194 8.327 12.251 1.00 86.19 212 PHE A CA 1
ATOM 1671 C C . PHE A 1 212 ? 4.937 8.881 11.037 1.00 86.19 212 PHE A C 1
ATOM 1673 O O . PHE A 1 212 ? 5.829 8.212 10.511 1.00 86.19 212 PHE A O 1
ATOM 1680 N N . THR A 1 213 ? 4.602 10.079 10.570 1.00 80.69 213 THR A N 1
ATOM 1681 C CA . THR A 1 213 ? 5.353 10.741 9.509 1.00 80.69 213 THR A CA 1
ATOM 1682 C C . THR A 1 213 ? 6.625 11.340 10.116 1.00 80.69 213 THR A C 1
ATOM 1684 O O . THR A 1 213 ? 6.541 12.171 11.023 1.00 80.69 213 THR A O 1
ATOM 1687 N N . PRO A 1 214 ? 7.822 10.943 9.647 1.00 70.19 214 PRO A N 1
ATOM 1688 C CA . PRO A 1 214 ? 9.060 11.534 10.137 1.00 70.19 214 PRO A CA 1
ATOM 1689 C C . PRO A 1 214 ? 9.085 13.046 9.841 1.00 70.19 214 PRO A C 1
ATOM 1691 O O . PRO A 1 214 ? 8.533 13.472 8.823 1.00 70.19 214 PRO A O 1
ATOM 1694 N N . PRO A 1 215 ? 9.740 13.873 10.683 1.00 62.22 215 PRO A N 1
ATOM 1695 C CA . PRO A 1 215 ? 9.780 15.318 10.487 1.00 62.22 215 PRO A CA 1
ATOM 1696 C C . PRO A 1 215 ? 10.286 15.689 9.083 1.00 62.22 215 PRO A C 1
ATOM 1698 O O . PRO A 1 215 ? 11.252 15.074 8.613 1.00 62.22 215 PRO A O 1
ATOM 1701 N N . PRO A 1 216 ? 9.698 16.701 8.421 1.00 56.03 216 PRO A N 1
ATOM 1702 C CA . PRO A 1 216 ? 10.063 17.090 7.056 1.00 56.03 216 PRO A CA 1
ATOM 1703 C C . PRO A 1 216 ? 11.544 17.480 6.894 1.00 56.03 216 PRO A C 1
ATOM 1705 O O . PRO A 1 216 ? 12.111 17.280 5.824 1.00 56.03 216 PRO A O 1
ATOM 1708 N N . ASP A 1 217 ? 12.212 17.920 7.966 1.00 48.25 217 ASP A N 1
ATOM 1709 C CA . ASP A 1 217 ? 13.638 18.290 7.966 1.00 48.25 217 ASP A CA 1
ATOM 1710 C C . ASP A 1 217 ? 14.612 17.093 7.994 1.00 48.25 217 ASP A C 1
ATOM 1712 O O . ASP A 1 217 ? 15.831 17.259 8.035 1.00 48.25 217 ASP A O 1
ATOM 1716 N N . SER A 1 218 ? 14.106 15.857 7.992 1.00 49.12 218 SER A N 1
ATOM 1717 C CA . SER A 1 218 ? 14.904 14.676 8.333 1.00 49.12 218 SER A CA 1
ATOM 1718 C C . SER A 1 218 ? 15.578 13.956 7.158 1.00 49.12 218 SER A C 1
ATOM 1720 O O . SER A 1 218 ? 16.312 12.995 7.403 1.00 49.12 218 SER A O 1
ATOM 1722 N N . LEU A 1 219 ? 15.395 14.404 5.910 1.00 55.28 219 LEU A N 1
ATOM 1723 C CA . LEU A 1 219 ? 15.918 13.723 4.715 1.00 55.28 219 LEU A CA 1
ATOM 1724 C C . LEU A 1 219 ? 16.728 14.645 3.811 1.00 55.28 219 LEU A C 1
ATOM 1726 O O . LEU A 1 219 ? 16.429 14.858 2.638 1.00 55.28 219 LEU A O 1
ATOM 1730 N N . THR A 1 220 ? 17.847 15.138 4.328 1.00 64.94 220 THR A N 1
ATOM 1731 C CA . THR A 1 220 ? 18.917 15.596 3.445 1.00 64.94 220 THR A CA 1
ATOM 1732 C C . THR A 1 220 ? 19.361 14.410 2.582 1.00 64.94 220 THR A C 1
ATOM 1734 O O . THR A 1 220 ? 19.552 13.306 3.091 1.00 64.94 220 THR A O 1
ATOM 1737 N N . ARG A 1 221 ? 19.594 14.623 1.281 1.00 70.00 221 ARG A N 1
ATOM 1738 C CA . ARG A 1 221 ? 20.139 13.609 0.350 1.00 70.00 221 ARG A CA 1
ATOM 1739 C C . ARG A 1 221 ? 21.390 12.894 0.897 1.00 70.00 221 ARG A C 1
ATOM 1741 O O . ARG A 1 221 ? 21.675 11.762 0.521 1.00 70.00 221 ARG A O 1
ATOM 1748 N N . SER A 1 222 ? 22.131 13.543 1.799 1.00 73.19 222 SER A N 1
ATOM 1749 C CA . SER A 1 222 ? 23.249 12.959 2.546 1.00 73.19 222 SER A CA 1
ATOM 1750 C C . SER A 1 222 ? 22.835 11.840 3.507 1.00 73.19 222 SER A C 1
ATOM 1752 O O . SER A 1 222 ? 23.523 10.827 3.563 1.00 73.19 222 SER A O 1
ATOM 1754 N N . ARG A 1 223 ? 21.714 11.976 4.227 1.00 79.75 223 ARG A N 1
ATOM 1755 C CA . ARG A 1 223 ? 21.203 10.936 5.128 1.00 79.75 223 ARG A CA 1
ATOM 1756 C C . ARG A 1 223 ? 20.746 9.712 4.348 1.00 79.75 223 ARG A C 1
ATOM 1758 O O . ARG A 1 223 ? 21.179 8.618 4.668 1.00 79.75 223 ARG A O 1
ATOM 1765 N N . LEU A 1 224 ? 19.991 9.914 3.266 1.00 81.81 224 LEU A N 1
ATOM 1766 C CA . LEU A 1 224 ? 19.574 8.823 2.381 1.00 81.81 224 LEU A CA 1
ATOM 1767 C C . LEU A 1 224 ? 20.785 8.030 1.856 1.00 81.81 224 LEU A C 1
ATOM 1769 O O . LEU A 1 224 ? 20.798 6.806 1.902 1.00 81.81 224 LEU A O 1
ATOM 1773 N N . ARG A 1 225 ? 21.852 8.724 1.432 1.00 80.00 225 ARG A N 1
ATOM 1774 C CA . ARG A 1 225 ? 23.112 8.082 1.012 1.00 80.00 225 ARG A CA 1
ATOM 1775 C C . ARG A 1 225 ? 23.797 7.289 2.126 1.00 80.00 225 ARG A C 1
ATOM 1777 O O . ARG A 1 225 ? 24.410 6.267 1.831 1.00 80.00 225 ARG A O 1
ATOM 1784 N N . ASN A 1 226 ? 23.725 7.756 3.370 1.00 83.94 226 ASN A N 1
ATOM 1785 C CA . ASN A 1 226 ? 24.270 7.027 4.514 1.00 83.94 226 ASN A CA 1
ATOM 1786 C C . ASN A 1 226 ? 23.420 5.791 4.829 1.00 83.94 226 ASN A C 1
ATOM 1788 O O . ASN A 1 226 ? 23.973 4.713 5.026 1.00 83.94 226 ASN A O 1
ATOM 1792 N N . ASP A 1 227 ? 22.094 5.926 4.799 1.00 84.88 227 ASP A N 1
ATOM 1793 C CA . ASP A 1 227 ? 21.154 4.837 5.068 1.00 84.88 227 ASP A CA 1
ATOM 1794 C C . ASP A 1 227 ? 21.277 3.720 4.012 1.00 84.88 227 ASP A C 1
ATOM 1796 O O . ASP A 1 227 ? 21.277 2.541 4.360 1.00 84.88 227 ASP A O 1
ATOM 1800 N N . LEU A 1 228 ? 21.530 4.065 2.740 1.00 83.00 228 LEU A N 1
ATOM 1801 C CA . LEU A 1 228 ? 21.851 3.100 1.673 1.00 83.00 228 LEU A CA 1
ATOM 1802 C C . LEU A 1 228 ? 23.112 2.262 1.957 1.00 83.00 228 LEU A C 1
ATOM 1804 O O . LEU A 1 228 ? 23.223 1.137 1.465 1.00 83.00 228 LEU A O 1
ATOM 1808 N N . LYS A 1 229 ? 24.051 2.795 2.748 1.00 82.12 229 LYS A N 1
ATOM 1809 C CA . LYS A 1 229 ? 25.299 2.130 3.160 1.00 82.12 229 LYS A CA 1
ATOM 1810 C C . LYS A 1 229 ? 25.207 1.483 4.545 1.00 82.12 229 LYS A C 1
ATOM 1812 O O . LYS A 1 229 ? 26.206 0.959 5.034 1.00 82.12 229 LYS A O 1
ATOM 1817 N N . SER A 1 230 ? 24.039 1.522 5.187 1.00 80.81 230 SER A N 1
ATOM 1818 C CA . SER A 1 230 ? 23.850 0.968 6.528 1.00 80.81 230 SER A CA 1
ATOM 1819 C C . SER A 1 230 ? 24.171 -0.537 6.571 1.00 80.81 230 SER A C 1
ATOM 1821 O O . SER A 1 230 ? 23.872 -1.265 5.621 1.00 80.81 230 SER A O 1
ATOM 1823 N N . PRO A 1 231 ? 24.757 -1.067 7.656 1.00 81.19 231 PRO A N 1
ATOM 1824 C CA . PRO A 1 231 ? 24.892 -2.513 7.824 1.00 81.19 231 PRO A CA 1
ATOM 1825 C C . PRO A 1 231 ? 23.529 -3.205 8.013 1.00 81.19 231 PRO A C 1
ATOM 1827 O O . PRO A 1 231 ? 23.383 -4.361 7.612 1.00 81.19 231 PRO A O 1
ATOM 1830 N N . ASP A 1 232 ? 22.534 -2.492 8.551 1.00 82.25 232 ASP A N 1
ATOM 1831 C CA . ASP A 1 232 ? 21.172 -2.983 8.785 1.00 82.25 232 ASP A CA 1
ATOM 1832 C C . ASP A 1 232 ? 20.400 -3.107 7.451 1.00 82.25 232 ASP A C 1
ATOM 1834 O O . ASP A 1 232 ? 20.221 -2.094 6.758 1.00 82.25 232 ASP A O 1
ATOM 1838 N N . PRO A 1 233 ? 19.949 -4.320 7.063 1.00 82.38 233 PRO A N 1
ATOM 1839 C CA . PRO A 1 233 ? 19.211 -4.529 5.822 1.00 82.38 233 PRO A CA 1
ATOM 1840 C C . PRO A 1 233 ? 17.907 -3.731 5.763 1.00 82.38 233 PRO A C 1
ATOM 1842 O O . PRO A 1 233 ? 17.603 -3.197 4.699 1.00 82.38 233 PRO A O 1
ATOM 1845 N N . ASP A 1 234 ? 17.188 -3.572 6.873 1.00 85.12 234 ASP A N 1
ATOM 1846 C CA . ASP A 1 234 ? 15.884 -2.904 6.889 1.00 85.12 234 ASP A CA 1
ATOM 1847 C C . ASP A 1 234 ? 16.046 -1.406 6.618 1.00 85.12 234 ASP A C 1
ATOM 1849 O O . ASP A 1 234 ? 15.285 -0.821 5.848 1.00 85.12 234 ASP A O 1
ATOM 1853 N N . ILE A 1 235 ? 17.089 -0.784 7.184 1.00 84.75 235 ILE A N 1
ATOM 1854 C CA . ILE A 1 235 ? 17.438 0.622 6.905 1.00 84.75 235 ILE A CA 1
ATOM 1855 C C . ILE A 1 235 ? 17.836 0.791 5.441 1.00 84.75 235 ILE A C 1
ATOM 1857 O O . ILE A 1 235 ? 17.378 1.723 4.778 1.00 84.75 235 ILE A O 1
ATOM 1861 N N . ARG A 1 236 ? 18.671 -0.115 4.915 1.00 86.69 236 ARG A N 1
ATOM 1862 C CA . ARG A 1 236 ? 19.085 -0.051 3.509 1.00 86.69 236 ARG A CA 1
ATOM 1863 C C . ARG A 1 236 ? 17.905 -0.209 2.560 1.00 86.69 236 ARG A C 1
ATOM 1865 O O . ARG A 1 236 ? 17.834 0.509 1.566 1.00 86.69 236 ARG A O 1
ATOM 1872 N N . TYR A 1 237 ? 17.018 -1.167 2.816 1.00 86.12 237 TYR A N 1
ATOM 1873 C CA . TYR A 1 237 ? 15.871 -1.427 1.953 1.00 86.12 237 TYR A CA 1
ATOM 1874 C C . TYR A 1 237 ? 14.844 -0.296 2.029 1.00 86.12 237 TYR A C 1
ATOM 1876 O O . TYR A 1 237 ? 14.379 0.138 0.978 1.00 86.12 237 TYR A O 1
ATOM 1884 N N . ASP A 1 238 ? 14.584 0.268 3.214 1.00 86.75 238 ASP A N 1
ATOM 1885 C CA . ASP A 1 238 ? 13.760 1.476 3.367 1.00 86.75 238 ASP A CA 1
ATOM 1886 C C . ASP A 1 238 ? 14.341 2.654 2.566 1.00 86.75 238 ASP A C 1
ATOM 1888 O O . ASP A 1 238 ? 13.631 3.310 1.801 1.00 86.75 238 ASP A O 1
ATOM 1892 N N . ALA A 1 239 ? 15.655 2.880 2.656 1.00 85.56 239 ALA A N 1
ATOM 1893 C CA . ALA A 1 239 ? 16.334 3.914 1.879 1.00 85.56 239 ALA A CA 1
ATOM 1894 C C . ALA A 1 239 ? 16.233 3.679 0.361 1.00 85.56 239 ALA A C 1
ATOM 1896 O O . ALA A 1 239 ? 16.045 4.626 -0.400 1.00 85.56 239 ALA A O 1
ATOM 1897 N N . ARG A 1 240 ? 16.302 2.425 -0.105 1.00 85.25 240 ARG A N 1
ATOM 1898 C CA . ARG A 1 240 ? 16.113 2.096 -1.530 1.00 85.25 240 ARG A CA 1
ATOM 1899 C C . ARG A 1 240 ? 14.685 2.324 -1.998 1.00 85.25 240 ARG A C 1
ATOM 1901 O O . ARG A 1 240 ? 14.503 2.845 -3.093 1.00 85.25 240 ARG A O 1
ATOM 1908 N N . LEU A 1 241 ? 13.691 1.955 -1.191 1.00 86.31 241 LEU A N 1
ATOM 1909 C CA . LEU A 1 241 ? 12.288 2.231 -1.500 1.00 86.31 241 LEU A CA 1
ATOM 1910 C C . LEU A 1 241 ? 12.046 3.738 -1.652 1.00 86.31 241 LEU A C 1
ATOM 1912 O O . LEU A 1 241 ? 11.348 4.149 -2.570 1.00 86.31 241 LEU A O 1
ATOM 1916 N N . GLN A 1 242 ? 12.679 4.565 -0.815 1.00 85.62 242 GLN A N 1
ATOM 1917 C CA . GLN A 1 242 ? 12.582 6.026 -0.909 1.00 85.62 242 GLN A CA 1
ATOM 1918 C C . GLN A 1 242 ? 13.301 6.620 -2.113 1.00 85.62 242 GLN A C 1
ATOM 1920 O O . GLN A 1 242 ? 12.755 7.500 -2.766 1.00 85.62 242 GLN A O 1
ATOM 1925 N N . ASP A 1 243 ? 14.520 6.163 -2.410 1.00 82.00 243 ASP A N 1
ATOM 1926 C CA . ASP A 1 243 ? 15.253 6.601 -3.606 1.00 82.00 243 ASP A CA 1
ATOM 1927 C C . ASP A 1 243 ? 14.467 6.273 -4.890 1.00 82.00 243 ASP A C 1
ATOM 1929 O O . ASP A 1 243 ? 14.593 6.950 -5.909 1.00 82.00 243 ASP A O 1
ATOM 1933 N N . ARG A 1 244 ? 13.605 5.251 -4.810 1.00 77.38 244 ARG A N 1
ATOM 1934 C CA . ARG A 1 244 ? 12.695 4.807 -5.867 1.00 77.38 244 ARG A CA 1
ATOM 1935 C C . ARG A 1 244 ? 11.296 5.406 -5.790 1.00 77.38 244 ARG A C 1
ATOM 1937 O O . ARG A 1 244 ? 10.488 5.099 -6.671 1.00 77.38 244 ARG A O 1
ATOM 1944 N N . ASP A 1 245 ? 10.996 6.240 -4.797 1.00 74.75 245 ASP A N 1
ATOM 1945 C CA . ASP A 1 245 ? 9.671 6.837 -4.687 1.00 74.75 245 ASP A CA 1
ATOM 1946 C C . ASP A 1 245 ? 9.407 7.727 -5.913 1.00 74.75 245 ASP A C 1
ATOM 1948 O O . ASP A 1 245 ? 10.209 8.594 -6.256 1.00 74.75 245 ASP A O 1
ATOM 1952 N N . GLY A 1 246 ? 8.310 7.452 -6.623 1.00 71.44 246 GLY A N 1
ATOM 1953 C CA . GLY A 1 246 ? 7.975 8.077 -7.909 1.00 71.44 246 GLY A CA 1
ATOM 1954 C C . GLY A 1 246 ? 8.434 7.313 -9.161 1.00 71.44 246 GLY A C 1
ATOM 1955 O O . GLY A 1 246 ? 7.935 7.597 -10.244 1.00 71.44 246 GLY A O 1
ATOM 1956 N N . TYR A 1 247 ? 9.314 6.312 -9.039 1.00 74.75 247 TYR A N 1
ATOM 1957 C CA . TYR A 1 247 ? 9.656 5.402 -10.148 1.00 74.75 247 TYR A CA 1
ATOM 1958 C C . TYR A 1 247 ? 8.826 4.113 -10.121 1.00 74.75 247 TYR A C 1
ATOM 1960 O O . TYR A 1 247 ? 8.505 3.556 -11.170 1.00 74.75 247 TYR A O 1
ATOM 1968 N N . CYS A 1 248 ? 8.485 3.638 -8.920 1.00 80.88 248 CYS A N 1
ATOM 1969 C CA . CYS A 1 248 ? 7.612 2.489 -8.707 1.00 80.88 248 CYS A CA 1
ATOM 1970 C C . CYS A 1 248 ? 6.298 2.955 -8.078 1.00 80.88 248 CYS A C 1
ATOM 1972 O O . CYS A 1 248 ? 6.288 3.494 -6.970 1.00 80.88 248 CYS A O 1
ATOM 1974 N N . ASN A 1 249 ? 5.184 2.727 -8.770 1.00 89.19 249 ASN A N 1
ATOM 1975 C CA . ASN A 1 249 ? 3.856 2.993 -8.232 1.00 89.19 249 ASN A CA 1
ATOM 1976 C C . ASN A 1 249 ? 3.304 1.706 -7.626 1.00 89.19 249 ASN A C 1
ATOM 1978 O O . ASN A 1 249 ? 2.932 0.793 -8.356 1.00 89.19 249 ASN A O 1
ATOM 1982 N N . LEU A 1 250 ? 3.251 1.637 -6.296 1.00 91.50 250 LEU A N 1
ATOM 1983 C CA . LEU A 1 250 ? 2.726 0.483 -5.568 1.00 91.50 250 LEU A CA 1
ATOM 1984 C C . LEU A 1 250 ? 1.201 0.447 -5.666 1.00 91.50 250 LEU A C 1
ATOM 1986 O O . LEU A 1 250 ? 0.532 1.297 -5.084 1.00 91.50 250 LEU A O 1
ATOM 1990 N N . TYR A 1 251 ? 0.635 -0.528 -6.370 1.00 91.69 251 TYR A N 1
ATOM 1991 C CA . TYR A 1 251 ? -0.813 -0.673 -6.512 1.00 91.69 251 TYR A CA 1
ATOM 1992 C C . TYR A 1 251 ? -1.361 -1.672 -5.500 1.00 91.69 251 TYR A C 1
ATOM 1994 O O . TYR A 1 251 ? -0.857 -2.790 -5.375 1.00 91.69 251 TYR A O 1
ATOM 2002 N N . ALA A 1 252 ? -2.430 -1.295 -4.803 1.00 93.38 252 ALA A N 1
ATOM 2003 C CA . ALA A 1 252 ? -3.064 -2.157 -3.815 1.00 93.38 252 ALA A CA 1
ATOM 2004 C C . ALA A 1 252 ? -4.561 -2.315 -4.071 1.00 93.38 252 ALA A C 1
ATOM 2006 O O . ALA A 1 252 ? -5.265 -1.356 -4.389 1.00 93.38 252 ALA A O 1
ATOM 2007 N N . GLN A 1 253 ? -5.039 -3.544 -3.891 1.00 92.75 253 GLN A N 1
ATOM 2008 C CA . GLN A 1 253 ? -6.456 -3.845 -3.818 1.00 92.75 253 GLN A CA 1
ATOM 2009 C C . GLN A 1 253 ? -6.971 -3.485 -2.429 1.00 92.75 253 GLN A C 1
ATOM 2011 O O . GLN A 1 253 ? -6.384 -3.884 -1.418 1.00 92.75 253 GLN A O 1
ATOM 2016 N N . VAL A 1 254 ? -8.090 -2.768 -2.395 1.00 93.69 254 VAL A N 1
ATOM 2017 C CA . VAL A 1 254 ? -8.722 -2.334 -1.153 1.00 93.69 254 VAL A CA 1
ATOM 2018 C C . VAL A 1 254 ? -10.097 -2.979 -1.027 1.00 93.69 254 VAL A C 1
ATOM 2020 O O . VAL A 1 254 ? -10.884 -2.986 -1.973 1.00 93.69 254 VAL A O 1
ATOM 2023 N N . GLN A 1 255 ? -10.392 -3.525 0.147 1.00 92.81 255 GLN A N 1
ATOM 2024 C CA . GLN A 1 255 ? -11.694 -4.093 0.485 1.00 92.81 255 GLN A CA 1
ATOM 2025 C C . GLN A 1 255 ? -12.234 -3.476 1.779 1.00 92.81 255 GLN A C 1
ATOM 2027 O O . GLN A 1 255 ? -11.452 -3.064 2.643 1.00 92.81 255 GLN A O 1
ATOM 2032 N N . PRO A 1 256 ? -13.564 -3.391 1.946 1.00 91.56 256 PRO A N 1
ATOM 2033 C CA . PRO A 1 256 ? -14.139 -2.897 3.186 1.00 91.56 256 PRO A CA 1
ATOM 2034 C C . PRO A 1 256 ? -13.849 -3.877 4.325 1.00 91.56 256 PRO A C 1
ATOM 2036 O O . PRO A 1 256 ? -14.041 -5.088 4.194 1.00 91.56 256 PRO A O 1
ATOM 2039 N N . LEU A 1 257 ? -13.422 -3.350 5.471 1.00 88.50 257 LEU A N 1
ATOM 2040 C CA . LEU A 1 257 ? -13.349 -4.147 6.687 1.00 88.50 257 LEU A CA 1
ATOM 2041 C C . LEU A 1 257 ? -14.770 -4.309 7.250 1.00 88.50 257 LEU A C 1
ATOM 2043 O O . LEU A 1 257 ? -15.455 -3.321 7.521 1.00 88.50 257 LEU A O 1
ATOM 2047 N N . THR A 1 258 ? -15.214 -5.555 7.410 1.00 86.06 258 THR A N 1
ATOM 2048 C CA . THR A 1 258 ? -16.551 -5.918 7.896 1.00 86.06 258 THR A CA 1
ATOM 2049 C C . THR A 1 258 ? -16.444 -6.885 9.074 1.00 86.06 258 THR A C 1
ATOM 2051 O O . THR A 1 258 ? -15.391 -7.461 9.344 1.00 86.06 258 THR A O 1
ATOM 2054 N N . VAL A 1 259 ? -17.550 -7.090 9.789 1.00 81.12 259 VAL A N 1
ATOM 2055 C CA . VAL A 1 259 ? -17.605 -7.968 10.973 1.00 81.12 259 VAL A CA 1
ATOM 2056 C C . VAL A 1 259 ? -17.298 -9.434 10.634 1.00 81.12 259 VAL A C 1
ATOM 2058 O O . VAL A 1 259 ? -16.784 -10.163 11.476 1.00 81.12 259 VAL A O 1
ATOM 2061 N N . THR A 1 260 ? -17.552 -9.880 9.402 1.00 82.50 260 THR A N 1
ATOM 2062 C CA . THR A 1 260 ? -17.261 -11.260 8.972 1.00 82.50 260 THR A CA 1
ATOM 2063 C C . THR A 1 260 ? -15.763 -11.548 8.906 1.00 82.50 260 THR A C 1
ATOM 2065 O O . THR A 1 260 ? -15.344 -12.661 9.208 1.00 82.50 260 THR A O 1
ATOM 2068 N N . HIS A 1 261 ? -14.956 -10.531 8.604 1.00 82.94 261 HIS A N 1
ATOM 2069 C CA . HIS A 1 261 ? -13.498 -10.614 8.503 1.00 82.94 261 HIS A CA 1
ATOM 2070 C C . HIS A 1 261 ? -12.795 -10.786 9.861 1.00 82.94 261 HIS A C 1
ATOM 2072 O O . HIS A 1 261 ? -11.602 -11.060 9.923 1.00 82.94 261 HIS A O 1
ATOM 2078 N N . ILE A 1 262 ? -13.526 -10.662 10.971 1.00 77.50 262 ILE A N 1
ATOM 2079 C CA . ILE A 1 262 ? -12.976 -10.792 12.328 1.00 77.50 262 ILE A CA 1
ATOM 2080 C C . ILE A 1 262 ? -12.440 -12.202 12.612 1.00 77.50 262 ILE A C 1
ATOM 2082 O O . ILE A 1 262 ? -11.518 -12.356 13.410 1.00 77.50 262 ILE A O 1
ATOM 2086 N N . LYS A 1 263 ? -13.037 -13.227 11.995 1.00 78.50 263 LYS A N 1
ATOM 2087 C CA . LYS A 1 263 ? -12.680 -14.644 12.185 1.00 78.50 263 LYS A CA 1
ATOM 2088 C C . LYS A 1 263 ? -12.067 -15.270 10.932 1.00 78.50 263 LYS A C 1
ATOM 2090 O O . LYS A 1 263 ? -12.072 -16.487 10.801 1.00 78.50 263 LYS A O 1
ATOM 2095 N N . ASP A 1 264 ? -11.648 -14.440 9.988 1.00 83.62 264 ASP A N 1
ATOM 2096 C CA . ASP A 1 264 ? -11.114 -14.900 8.716 1.00 83.62 264 ASP A CA 1
ATOM 2097 C C . ASP A 1 264 ? -9.600 -15.106 8.833 1.00 83.62 264 ASP A C 1
ATOM 2099 O O . ASP A 1 264 ? -8.849 -14.152 9.044 1.00 83.62 264 ASP A O 1
ATOM 2103 N N . ASP A 1 265 ? -9.167 -16.358 8.687 1.00 81.69 265 ASP A N 1
ATOM 2104 C CA . ASP A 1 265 ? -7.759 -16.759 8.763 1.00 81.69 265 ASP A CA 1
ATOM 2105 C C . ASP A 1 265 ? -6.940 -16.286 7.546 1.00 81.69 265 ASP A C 1
ATOM 2107 O O . ASP A 1 265 ? -5.713 -16.371 7.552 1.00 81.69 265 ASP A O 1
ATOM 2111 N N . SER A 1 266 ? -7.590 -15.776 6.491 1.00 85.25 266 SER A N 1
ATOM 2112 C CA . SER A 1 266 ? -6.902 -15.205 5.324 1.00 85.25 266 SER A CA 1
ATOM 2113 C C . SER A 1 266 ? -6.346 -13.795 5.563 1.00 85.25 266 SER A C 1
ATOM 2115 O O . SER A 1 266 ? -5.597 -13.273 4.727 1.00 85.25 266 SER A O 1
ATOM 2117 N N . ILE A 1 267 ? -6.699 -13.175 6.695 1.00 89.31 267 ILE A N 1
ATOM 2118 C CA . ILE A 1 267 ? -6.274 -11.826 7.067 1.00 89.31 267 ILE A CA 1
ATOM 2119 C C . ILE A 1 267 ? -5.138 -11.907 8.074 1.00 89.31 267 ILE A C 1
ATOM 2121 O O . ILE A 1 267 ? -5.235 -12.528 9.132 1.00 89.31 267 ILE A O 1
ATOM 2125 N N . ASP A 1 268 ? -4.063 -11.204 7.760 1.00 89.25 268 ASP A N 1
ATOM 2126 C CA . ASP A 1 268 ? -2.885 -11.132 8.602 1.00 89.25 268 ASP A CA 1
ATOM 2127 C C . ASP A 1 268 ? -3.022 -9.980 9.611 1.00 89.25 268 ASP A C 1
ATOM 2129 O O . ASP A 1 268 ? -2.836 -8.805 9.288 1.00 89.25 268 ASP A O 1
ATOM 2133 N N . TRP A 1 269 ? -3.382 -10.339 10.845 1.00 87.56 269 TRP A N 1
ATOM 2134 C CA . TRP A 1 269 ? -3.560 -9.418 11.976 1.00 87.56 269 TRP A CA 1
ATOM 2135 C C . TRP A 1 269 ? -2.302 -9.224 12.831 1.00 87.56 269 TRP A C 1
ATOM 2137 O O . TRP A 1 269 ? -2.333 -8.413 13.756 1.00 87.56 269 TRP A O 1
ATOM 2147 N N . PHE A 1 270 ? -1.235 -9.988 12.576 1.00 86.81 270 PHE A N 1
ATOM 2148 C CA . PHE A 1 270 ? -0.102 -10.133 13.500 1.00 86.81 270 PHE A CA 1
ATOM 2149 C C . PHE A 1 270 ? 1.256 -9.829 12.863 1.00 86.81 270 PHE A C 1
ATOM 2151 O O . PHE A 1 270 ? 2.288 -9.962 13.523 1.00 86.81 270 PHE A O 1
ATOM 2158 N N . THR A 1 271 ? 1.290 -9.416 11.595 1.00 83.88 271 THR A N 1
ATOM 2159 C CA . THR A 1 271 ? 2.533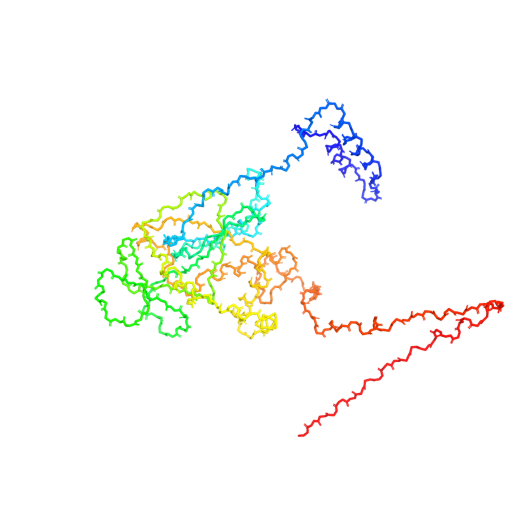 -8.962 10.967 1.00 83.88 271 THR A CA 1
ATOM 2160 C C . THR A 1 271 ? 3.204 -7.841 11.761 1.00 83.88 271 THR A C 1
ATOM 2162 O O . THR A 1 271 ? 2.554 -6.946 12.307 1.00 83.88 271 THR A O 1
ATOM 2165 N N . ARG A 1 272 ? 4.538 -7.897 11.803 1.00 83.56 272 ARG A N 1
ATOM 2166 C CA . ARG A 1 272 ? 5.409 -6.876 12.404 1.00 83.56 272 ARG A CA 1
ATOM 2167 C C . ARG A 1 272 ? 5.925 -5.863 11.384 1.00 83.56 272 ARG A C 1
ATOM 2169 O O . ARG A 1 272 ? 6.248 -4.737 11.751 1.00 83.56 272 ARG A O 1
ATOM 2176 N N . TYR A 1 273 ? 6.006 -6.266 10.119 1.00 83.44 273 TYR A N 1
ATOM 2177 C CA . TYR A 1 273 ? 6.626 -5.497 9.039 1.00 83.44 273 TYR A CA 1
ATOM 2178 C C . TYR A 1 273 ? 5.592 -4.811 8.132 1.00 83.44 273 TYR A C 1
ATOM 2180 O O . TYR A 1 273 ? 5.956 -4.220 7.119 1.00 83.44 273 TYR A O 1
ATOM 2188 N N . ALA A 1 274 ? 4.302 -4.838 8.493 1.00 88.50 274 ALA A N 1
ATOM 2189 C CA . ALA A 1 274 ? 3.209 -4.320 7.671 1.00 88.50 274 ALA A CA 1
ATOM 2190 C C . ALA A 1 274 ? 3.283 -4.877 6.238 1.00 88.50 274 ALA A C 1
ATOM 2192 O O . ALA A 1 274 ? 3.166 -6.085 6.076 1.00 88.50 274 ALA A O 1
ATOM 2193 N N . TRP A 1 275 ? 3.482 -4.032 5.218 1.00 92.19 275 TRP A N 1
ATOM 2194 C CA . TRP A 1 275 ? 3.690 -4.436 3.813 1.00 92.19 275 TRP A CA 1
ATOM 2195 C C . TRP A 1 275 ? 5.140 -4.285 3.332 1.00 92.19 275 TRP A C 1
ATOM 2197 O O . TRP A 1 275 ? 5.389 -4.288 2.126 1.00 92.19 275 TRP A O 1
ATOM 2207 N N . PHE A 1 276 ? 6.093 -4.059 4.240 1.00 89.75 276 PHE A N 1
ATOM 2208 C CA . PHE A 1 276 ? 7.467 -3.706 3.884 1.00 89.75 276 PHE A CA 1
ATOM 2209 C C . PHE A 1 276 ? 8.126 -4.777 3.012 1.00 89.75 276 PHE A C 1
ATOM 2211 O O . PHE A 1 276 ? 8.644 -4.449 1.945 1.00 89.75 276 PHE A O 1
ATOM 2218 N N . ASP A 1 277 ? 8.032 -6.045 3.409 1.00 88.25 277 ASP A N 1
ATOM 2219 C CA . ASP A 1 277 ? 8.668 -7.154 2.696 1.00 88.25 277 ASP A CA 1
ATOM 2220 C C . ASP A 1 277 ? 8.108 -7.320 1.277 1.00 88.25 277 ASP A C 1
ATOM 2222 O O . ASP A 1 277 ? 8.873 -7.478 0.322 1.00 88.25 277 ASP A O 1
ATOM 2226 N N . GLU A 1 278 ? 6.788 -7.204 1.095 1.00 89.88 278 GLU A N 1
ATOM 2227 C CA . GLU A 1 278 ? 6.175 -7.277 -0.233 1.00 89.88 278 GLU A CA 1
ATOM 2228 C C . GLU A 1 278 ? 6.549 -6.072 -1.099 1.00 89.88 278 GLU A C 1
ATOM 2230 O O . GLU A 1 278 ? 6.848 -6.233 -2.284 1.00 89.88 278 GLU A O 1
ATOM 2235 N N . CYS A 1 279 ? 6.586 -4.868 -0.520 1.00 89.88 279 CYS A N 1
ATOM 2236 C CA . CYS A 1 279 ? 7.001 -3.662 -1.238 1.00 89.88 279 CYS A CA 1
ATOM 2237 C C . CYS A 1 279 ? 8.464 -3.764 -1.687 1.00 89.88 279 CYS A C 1
ATOM 2239 O O . CYS A 1 279 ? 8.777 -3.454 -2.840 1.00 89.88 279 CYS A O 1
ATOM 2241 N N . VAL A 1 280 ? 9.354 -4.243 -0.810 1.00 88.19 280 VAL A N 1
ATOM 2242 C CA . VAL A 1 280 ? 10.760 -4.520 -1.133 1.00 88.19 280 VAL A CA 1
ATOM 2243 C C . VAL A 1 280 ? 10.850 -5.546 -2.252 1.00 88.19 280 VAL A C 1
ATOM 2245 O O . VAL A 1 280 ? 11.546 -5.305 -3.238 1.00 88.19 280 VAL A O 1
ATOM 2248 N N . LYS A 1 281 ? 10.129 -6.664 -2.137 1.00 87.44 281 LYS A N 1
ATOM 2249 C CA . LYS A 1 281 ? 10.152 -7.744 -3.125 1.00 87.44 281 LYS A CA 1
ATOM 2250 C C . LYS A 1 281 ? 9.736 -7.257 -4.515 1.00 87.44 281 LYS A C 1
ATOM 2252 O O . LYS A 1 281 ? 10.452 -7.498 -5.488 1.00 87.44 281 LYS A O 1
ATOM 2257 N N . VAL A 1 282 ? 8.620 -6.539 -4.609 1.00 87.88 282 VAL A N 1
ATOM 2258 C CA . VAL A 1 282 ? 8.091 -6.039 -5.885 1.00 87.88 282 VAL A CA 1
ATOM 2259 C C . VAL A 1 282 ? 8.988 -4.958 -6.485 1.00 87.88 282 VAL A C 1
ATOM 2261 O O . VAL A 1 282 ? 9.351 -5.042 -7.658 1.00 87.88 282 VAL A O 1
ATOM 2264 N N . THR A 1 283 ? 9.417 -3.981 -5.683 1.00 86.94 283 THR A N 1
ATOM 2265 C CA . THR A 1 283 ? 10.304 -2.905 -6.161 1.00 86.94 283 THR A CA 1
ATOM 2266 C C . THR A 1 283 ? 11.644 -3.464 -6.628 1.00 86.94 283 THR A C 1
ATOM 2268 O O . THR A 1 283 ? 12.225 -2.996 -7.607 1.00 86.94 283 THR A O 1
ATOM 2271 N N . ARG A 1 284 ? 12.138 -4.506 -5.956 1.00 83.56 284 ARG A N 1
ATOM 2272 C CA . ARG A 1 284 ? 13.365 -5.198 -6.337 1.00 83.56 284 ARG A CA 1
ATOM 2273 C C . ARG A 1 284 ? 13.227 -5.935 -7.669 1.00 83.56 284 ARG A C 1
ATOM 2275 O O . ARG A 1 284 ? 14.156 -5.875 -8.468 1.00 83.56 284 ARG A O 1
ATOM 2282 N N . TYR A 1 285 ? 12.097 -6.594 -7.921 1.00 84.12 285 TYR A N 1
ATOM 2283 C CA . TYR A 1 285 ? 11.829 -7.232 -9.213 1.00 84.12 285 TYR A CA 1
ATOM 2284 C C . TYR A 1 285 ? 11.738 -6.215 -10.347 1.00 84.12 285 TYR A C 1
ATOM 2286 O O . TYR A 1 285 ? 12.385 -6.375 -11.377 1.00 84.12 285 TYR A O 1
ATOM 2294 N N . GLN A 1 286 ? 11.034 -5.105 -10.124 1.00 81.94 286 GLN A N 1
ATOM 2295 C CA . GLN A 1 286 ? 10.988 -4.027 -11.108 1.00 81.94 286 GLN A CA 1
ATOM 2296 C C . GLN A 1 286 ? 12.381 -3.428 -11.361 1.00 81.94 286 GLN A C 1
ATOM 2298 O O . GLN A 1 286 ? 12.752 -3.169 -12.503 1.00 81.94 286 GLN A O 1
ATOM 2303 N N . GLY A 1 287 ? 13.181 -3.250 -10.303 1.00 80.12 287 GLY A N 1
ATOM 2304 C CA . GLY A 1 287 ? 14.576 -2.830 -10.412 1.00 80.12 287 GLY A CA 1
ATOM 2305 C C . GLY A 1 287 ? 15.385 -3.762 -11.312 1.00 80.12 287 GLY A C 1
ATOM 2306 O O . GLY A 1 287 ? 16.077 -3.280 -12.207 1.00 80.12 287 GLY A O 1
ATOM 2307 N N . LEU A 1 288 ? 15.230 -5.077 -11.138 1.00 79.25 288 LEU A N 1
ATOM 2308 C CA . LEU A 1 288 ? 15.892 -6.090 -11.959 1.00 79.25 288 LEU A CA 1
ATOM 2309 C C . LEU A 1 288 ? 15.492 -5.987 -13.438 1.00 79.25 288 LEU A C 1
ATOM 2311 O O . LEU A 1 288 ? 16.371 -6.003 -14.297 1.00 79.25 288 LEU A O 1
ATOM 2315 N N . ASN A 1 289 ? 14.209 -5.774 -13.737 1.00 75.94 289 ASN A N 1
ATOM 2316 C CA . ASN A 1 289 ? 13.728 -5.601 -15.115 1.00 75.94 289 ASN A CA 1
ATOM 2317 C C . ASN A 1 289 ? 14.284 -4.341 -15.802 1.00 75.94 289 ASN A C 1
ATOM 2319 O O . ASN A 1 289 ? 14.386 -4.297 -17.024 1.00 75.94 289 ASN A O 1
ATOM 2323 N N . ILE A 1 290 ? 14.678 -3.328 -15.025 1.00 74.25 290 ILE A N 1
ATOM 2324 C CA . ILE A 1 290 ? 15.296 -2.086 -15.519 1.00 74.25 290 ILE A CA 1
ATOM 2325 C C . ILE A 1 290 ? 16.843 -2.183 -15.468 1.00 74.25 290 ILE A C 1
ATOM 2327 O O . ILE A 1 290 ? 17.552 -1.217 -15.742 1.00 74.25 290 ILE A O 1
ATOM 2331 N N . GLY A 1 291 ? 17.393 -3.359 -15.139 1.00 71.50 291 GLY A N 1
ATOM 2332 C CA . GLY A 1 291 ? 18.836 -3.619 -15.099 1.00 71.50 291 GLY A CA 1
ATOM 2333 C C . GLY A 1 291 ? 19.542 -3.106 -13.840 1.00 71.50 291 GLY A C 1
ATOM 2334 O O . GLY A 1 291 ? 20.759 -2.917 -13.852 1.00 71.50 291 GLY A O 1
ATOM 2335 N N . ILE A 1 292 ? 18.797 -2.858 -12.759 1.00 72.31 292 ILE A N 1
ATOM 2336 C CA . ILE A 1 292 ? 19.304 -2.290 -11.509 1.00 72.31 292 ILE A CA 1
ATOM 2337 C C . ILE A 1 292 ? 19.279 -3.334 -10.399 1.00 72.31 292 ILE A C 1
ATOM 2339 O O . ILE A 1 292 ? 18.234 -3.845 -9.993 1.00 72.31 292 ILE A O 1
ATOM 2343 N N . TRP A 1 293 ? 20.456 -3.590 -9.842 1.00 69.69 293 TRP A N 1
ATOM 2344 C CA . TRP A 1 293 ? 20.684 -4.680 -8.907 1.00 69.69 293 TRP A CA 1
ATOM 2345 C C . TRP A 1 293 ? 20.668 -4.185 -7.464 1.00 69.69 293 TRP A C 1
ATOM 2347 O O . TRP A 1 293 ? 21.322 -3.209 -7.103 1.00 69.69 293 TRP A O 1
ATOM 2357 N N . TRP A 1 294 ? 19.926 -4.880 -6.607 1.00 71.44 294 TRP A N 1
ATOM 2358 C CA . TRP A 1 294 ? 19.942 -4.639 -5.166 1.00 71.44 294 TRP A CA 1
ATOM 2359 C C . TRP A 1 294 ? 20.927 -5.618 -4.523 1.00 71.44 294 TRP A C 1
ATOM 2361 O O . TRP A 1 294 ? 20.800 -6.828 -4.717 1.00 71.44 294 TRP A O 1
ATOM 2371 N N . THR A 1 295 ? 21.885 -5.132 -3.721 1.00 57.94 295 THR A N 1
ATOM 2372 C CA . THR A 1 295 ? 22.788 -6.033 -2.977 1.00 57.94 295 THR A CA 1
ATOM 2373 C C . THR A 1 295 ? 21.978 -7.008 -2.107 1.00 57.94 295 THR A C 1
ATOM 2375 O O . THR A 1 295 ? 21.003 -6.602 -1.464 1.00 57.94 295 THR A O 1
ATOM 2378 N N . GLY A 1 296 ? 22.347 -8.296 -2.120 1.00 50.38 296 GLY A N 1
ATOM 2379 C CA . GLY A 1 296 ? 21.649 -9.366 -1.386 1.00 50.38 296 GLY A CA 1
ATOM 2380 C C . GLY A 1 296 ? 20.535 -10.101 -2.154 1.00 50.38 296 GLY A C 1
ATOM 2381 O O . GLY A 1 296 ? 19.975 -11.053 -1.631 1.00 50.38 296 GLY A O 1
ATOM 2382 N N . ALA A 1 297 ? 20.224 -9.704 -3.388 1.00 48.44 297 ALA A N 1
ATOM 2383 C CA . ALA A 1 297 ? 20.214 -10.624 -4.526 1.00 48.44 297 ALA A CA 1
ATOM 2384 C C . ALA A 1 297 ? 19.677 -12.090 -4.434 1.00 48.44 297 ALA A C 1
ATOM 2386 O O . ALA A 1 297 ? 20.309 -12.915 -5.074 1.00 48.44 297 ALA A O 1
ATOM 2387 N N . TRP A 1 298 ? 18.637 -12.514 -3.691 1.00 41.69 298 TRP A N 1
ATOM 2388 C CA . TRP A 1 298 ? 18.089 -13.887 -3.864 1.00 41.69 298 TRP A CA 1
ATOM 2389 C C . TRP A 1 298 ? 17.467 -14.080 -5.261 1.00 41.69 298 TRP A C 1
ATOM 2391 O O . TRP A 1 298 ? 16.557 -13.331 -5.620 1.00 41.69 298 TRP A O 1
ATOM 2401 N N . PHE A 1 299 ? 17.959 -15.049 -6.036 1.00 52.47 299 PHE A N 1
ATOM 2402 C CA . PHE A 1 299 ? 17.466 -15.381 -7.375 1.00 52.47 299 PHE A CA 1
ATOM 2403 C C . PHE A 1 299 ? 16.741 -16.736 -7.348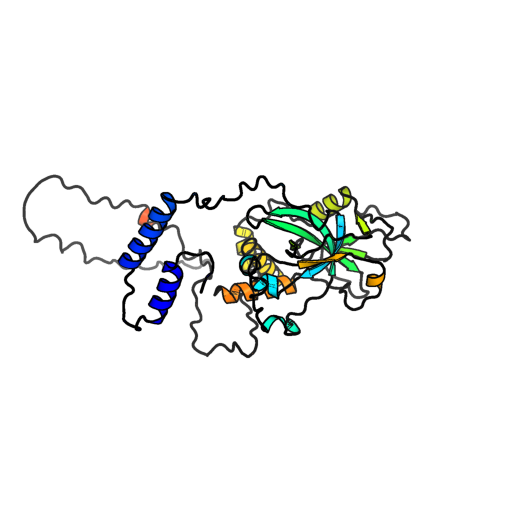 1.00 52.47 299 PHE A C 1
ATOM 2405 O O . PHE A 1 299 ? 17.267 -17.676 -6.741 1.00 52.47 299 PHE A O 1
ATOM 2412 N N . PRO A 1 300 ? 15.588 -16.892 -8.030 1.00 44.22 300 PRO A N 1
ATOM 2413 C CA . PRO A 1 300 ? 15.057 -18.214 -8.347 1.00 44.22 300 PRO A CA 1
ATOM 2414 C C . PRO A 1 300 ? 16.127 -19.011 -9.101 1.00 44.22 300 PRO A C 1
ATOM 2416 O O . PRO A 1 300 ? 16.852 -18.441 -9.912 1.00 44.22 300 PRO A O 1
ATOM 2419 N N . ALA A 1 301 ? 16.211 -20.328 -8.898 1.00 46.25 301 ALA A N 1
ATOM 2420 C CA . ALA A 1 301 ? 17.252 -21.179 -9.496 1.00 46.25 301 ALA A CA 1
ATOM 2421 C C . ALA A 1 301 ? 17.357 -21.102 -11.041 1.00 46.25 301 ALA A C 1
ATOM 2423 O O . ALA A 1 301 ? 18.363 -21.519 -11.604 1.00 46.25 301 ALA A O 1
ATOM 2424 N N . LYS A 1 302 ? 16.344 -20.549 -11.725 1.00 48.31 302 LYS A N 1
ATOM 2425 C CA . LYS A 1 302 ? 16.349 -20.245 -13.168 1.00 48.31 302 LYS A CA 1
ATOM 2426 C C . LYS A 1 302 ? 17.235 -19.056 -13.572 1.00 48.31 302 LYS A C 1
ATOM 2428 O O . LYS A 1 302 ? 17.621 -18.987 -14.728 1.00 48.31 302 LYS A O 1
ATOM 2433 N N . TYR A 1 303 ? 17.556 -18.158 -12.644 1.00 48.72 303 TYR A N 1
ATOM 2434 C CA . TYR A 1 303 ? 18.519 -17.063 -12.808 1.00 48.72 303 TYR A CA 1
ATOM 2435 C C . TYR A 1 303 ? 19.824 -17.417 -12.081 1.00 48.72 303 TYR A C 1
ATOM 2437 O O . TYR A 1 303 ? 20.363 -16.636 -11.294 1.00 48.72 303 TYR A O 1
ATOM 2445 N N . GLN A 1 304 ? 20.318 -18.643 -12.286 1.00 44.34 304 GLN A N 1
ATOM 2446 C CA . GLN A 1 304 ? 21.694 -18.954 -11.922 1.00 44.34 304 GLN A CA 1
ATOM 2447 C C . GLN A 1 304 ? 22.603 -18.092 -12.791 1.00 44.34 304 GLN A C 1
ATOM 2449 O O . GLN A 1 304 ? 22.656 -18.256 -14.004 1.00 44.34 304 GLN A O 1
ATOM 2454 N N . ARG A 1 305 ? 23.282 -17.152 -12.134 1.00 43.09 305 ARG A N 1
ATOM 2455 C CA . ARG A 1 305 ? 24.402 -16.387 -12.676 1.00 43.09 305 ARG A CA 1
ATOM 2456 C C . ARG A 1 305 ? 25.349 -17.355 -13.385 1.00 43.09 305 ARG A C 1
ATOM 2458 O O . ARG A 1 305 ? 25.941 -18.204 -12.718 1.00 43.09 305 ARG A O 1
ATOM 2465 N N . GLU A 1 306 ? 25.499 -17.226 -14.700 1.00 43.66 306 GLU A N 1
ATOM 2466 C CA . GLU A 1 306 ? 26.603 -17.891 -15.380 1.00 43.66 306 GLU A CA 1
ATOM 2467 C C . GLU A 1 306 ? 27.906 -17.286 -14.848 1.00 43.66 306 GLU A C 1
ATOM 2469 O O . GLU A 1 306 ? 28.062 -16.065 -14.729 1.00 43.66 306 GLU A O 1
ATOM 2474 N N . GLU A 1 307 ? 28.817 -18.157 -14.428 1.00 36.09 307 GLU A N 1
ATOM 2475 C CA . GLU A 1 307 ? 30.102 -17.802 -13.839 1.00 36.09 307 GLU A CA 1
ATOM 2476 C C . GLU A 1 307 ? 30.960 -17.110 -14.917 1.00 36.09 307 GLU A C 1
ATOM 2478 O O . GLU A 1 307 ? 31.665 -17.752 -15.689 1.00 36.09 307 GLU A O 1
ATOM 2483 N N . GLY A 1 308 ? 30.814 -15.787 -15.042 1.00 47.50 308 GLY A N 1
ATOM 2484 C CA . GLY A 1 308 ? 31.420 -15.002 -16.123 1.00 47.50 308 GLY A CA 1
ATOM 2485 C C . GLY A 1 308 ? 30.612 -13.784 -16.583 1.00 47.50 308 GLY A C 1
ATOM 2486 O O . GLY A 1 308 ? 31.169 -12.928 -17.270 1.00 47.50 308 GLY A O 1
ATOM 2487 N N . GLU A 1 309 ? 29.340 -13.646 -16.188 1.00 42.00 309 GLU A N 1
ATOM 2488 C CA . GLU A 1 309 ? 28.583 -12.416 -16.445 1.00 42.00 309 GLU A CA 1
ATOM 2489 C C . GLU A 1 309 ? 29.103 -11.262 -15.576 1.00 42.00 309 GLU A C 1
ATOM 2491 O O . GLU A 1 309 ? 28.982 -11.258 -14.348 1.00 42.00 309 GLU A O 1
ATOM 2496 N N . VAL A 1 310 ? 29.723 -10.305 -16.272 1.00 41.84 310 VAL A N 1
ATOM 2497 C CA . VAL A 1 310 ? 30.303 -9.030 -15.827 1.00 41.84 310 VAL A CA 1
ATOM 2498 C C . VAL A 1 310 ? 29.754 -8.554 -14.478 1.00 41.84 310 VAL A C 1
ATOM 2500 O O . VAL A 1 310 ? 28.638 -8.053 -14.363 1.00 41.84 310 VAL A O 1
ATOM 2503 N N . THR A 1 311 ? 30.586 -8.670 -13.445 1.00 39.25 311 THR A N 1
ATOM 2504 C CA . THR A 1 311 ? 30.293 -8.306 -12.052 1.00 39.25 311 THR A CA 1
ATOM 2505 C C . THR A 1 311 ? 30.162 -6.808 -11.770 1.00 39.25 311 THR A C 1
ATOM 2507 O O . THR A 1 311 ? 29.972 -6.454 -10.616 1.00 39.25 311 THR A O 1
ATOM 2510 N N . ASP A 1 312 ? 30.203 -5.934 -12.773 1.00 41.12 312 ASP A N 1
ATOM 2511 C CA . ASP A 1 312 ? 30.118 -4.482 -12.586 1.00 41.12 312 ASP A CA 1
ATOM 2512 C C . ASP A 1 312 ? 29.346 -3.825 -13.739 1.00 41.12 312 ASP A C 1
ATOM 2514 O O . ASP A 1 312 ? 29.905 -3.166 -14.617 1.00 41.12 312 ASP A O 1
ATOM 2518 N N . SER A 1 313 ? 28.020 -3.980 -13.748 1.00 37.59 313 SER A N 1
ATOM 2519 C CA . SER A 1 313 ? 27.187 -2.963 -14.395 1.00 37.59 313 SER A CA 1
ATOM 2520 C C . SER A 1 313 ? 27.226 -1.718 -13.512 1.00 37.59 313 SER A C 1
ATOM 2522 O O . SER A 1 313 ? 26.604 -1.675 -12.448 1.00 37.59 313 SER A O 1
ATOM 2524 N N . TYR A 1 314 ? 28.017 -0.745 -13.966 1.00 39.12 314 TYR A N 1
ATOM 2525 C CA . TYR A 1 314 ? 28.313 0.578 -13.411 1.00 39.12 314 TYR A CA 1
ATOM 2526 C C . TYR A 1 314 ? 27.034 1.398 -13.129 1.00 39.12 314 TYR A C 1
ATOM 2528 O O . TYR A 1 314 ? 26.709 2.357 -13.823 1.00 39.12 314 TYR A O 1
ATOM 2536 N N . SER A 1 315 ? 26.257 0.982 -12.131 1.00 41.88 315 SER A N 1
ATOM 2537 C CA . SER A 1 315 ? 25.007 1.626 -11.707 1.00 41.88 315 SER A CA 1
ATOM 2538 C C . SER A 1 315 ? 24.941 1.855 -10.200 1.00 41.88 315 SER A C 1
ATOM 2540 O O . SER A 1 315 ? 23.924 2.330 -9.692 1.00 41.88 315 SER A O 1
ATOM 2542 N N . GLU A 1 316 ? 26.032 1.598 -9.473 1.00 39.75 316 GLU A N 1
ATOM 2543 C CA . GLU A 1 316 ? 26.205 2.278 -8.200 1.00 39.75 316 GLU A CA 1
ATOM 2544 C C . GLU A 1 316 ? 26.442 3.761 -8.503 1.00 39.75 316 GLU A C 1
ATOM 2546 O O . GLU A 1 316 ? 27.292 4.095 -9.334 1.00 39.75 316 GLU A O 1
ATOM 2551 N N . PRO A 1 317 ? 25.701 4.684 -7.871 1.00 40.38 317 PRO A N 1
ATOM 2552 C CA . PRO A 1 317 ? 26.039 6.092 -7.906 1.00 40.38 317 PRO A CA 1
ATOM 2553 C C . PRO A 1 317 ? 27.327 6.305 -7.102 1.00 40.38 317 PRO A C 1
ATOM 2555 O O . PRO A 1 317 ? 27.307 6.853 -5.996 1.00 40.38 317 PRO A O 1
ATOM 2558 N N . ASP A 1 318 ? 28.460 5.870 -7.651 1.00 41.28 318 ASP A N 1
ATOM 2559 C CA . ASP A 1 318 ? 29.789 6.160 -7.142 1.00 41.28 318 ASP A CA 1
ATOM 2560 C C . ASP A 1 318 ? 30.126 7.624 -7.426 1.00 41.28 318 ASP A C 1
ATOM 2562 O O . ASP A 1 318 ? 31.047 7.967 -8.154 1.00 41.28 318 ASP A O 1
ATOM 2566 N N . TYR A 1 319 ? 29.371 8.538 -6.821 1.00 43.38 319 TYR A N 1
ATOM 2567 C CA . TYR A 1 319 ? 29.677 9.963 -6.842 1.00 43.38 319 TYR A CA 1
ATOM 2568 C C . TYR A 1 319 ? 30.998 10.286 -6.124 1.00 43.38 319 TYR A C 1
ATOM 2570 O O . TYR A 1 319 ? 31.384 11.452 -6.110 1.00 43.38 319 TYR A O 1
ATOM 2578 N N . SER A 1 320 ? 31.678 9.310 -5.502 1.00 50.09 320 SER A N 1
ATOM 2579 C CA . SER A 1 320 ? 32.981 9.556 -4.881 1.00 50.09 320 SER A CA 1
ATOM 2580 C C . SER A 1 320 ? 34.098 9.675 -5.917 1.00 50.09 320 SER A C 1
ATOM 2582 O O . SER A 1 320 ? 35.026 10.450 -5.696 1.00 50.09 320 SER A O 1
ATOM 2584 N N . MET A 1 321 ? 33.949 9.035 -7.084 1.00 45.69 321 MET A N 1
ATOM 2585 C CA . MET A 1 321 ? 34.823 9.270 -8.241 1.00 45.69 321 MET A CA 1
ATOM 2586 C C . MET A 1 321 ? 34.422 10.494 -9.076 1.00 45.69 321 MET A C 1
ATOM 2588 O O . MET A 1 321 ? 35.246 11.055 -9.797 1.00 45.69 321 MET A O 1
ATOM 2592 N N . TRP A 1 322 ? 33.183 10.976 -8.947 1.00 45.97 322 TRP A N 1
ATOM 2593 C CA . TRP A 1 322 ? 32.707 12.174 -9.648 1.00 45.97 322 TRP A CA 1
ATOM 2594 C C . TRP A 1 322 ? 32.984 13.428 -8.817 1.00 45.97 322 TRP A C 1
ATOM 2596 O O . TRP A 1 322 ? 32.079 14.093 -8.308 1.00 45.97 322 TRP A O 1
ATOM 2606 N N . GLY A 1 323 ? 34.264 13.781 -8.695 1.00 49.81 323 GLY A N 1
ATOM 2607 C CA . GLY A 1 323 ? 34.634 15.144 -8.331 1.00 49.81 323 GLY A CA 1
ATOM 2608 C C . GLY A 1 323 ? 34.079 16.135 -9.369 1.00 49.81 323 GLY A C 1
ATOM 2609 O O . GLY A 1 323 ? 33.918 15.775 -10.539 1.00 49.81 323 GLY A O 1
ATOM 2610 N N . PRO A 1 324 ? 33.786 17.397 -9.000 1.00 46.22 324 PRO A N 1
ATOM 2611 C CA . PRO A 1 324 ? 33.551 18.428 -10.003 1.00 46.22 324 PRO A CA 1
ATOM 2612 C C . PRO A 1 324 ? 34.739 18.408 -10.970 1.00 46.22 324 PRO A C 1
ATOM 2614 O O . PRO A 1 324 ? 35.866 18.545 -10.497 1.00 46.22 324 PRO A O 1
ATOM 2617 N N . GLN A 1 325 ? 34.511 18.227 -12.280 1.00 46.56 325 GLN A N 1
ATOM 2618 C CA . GLN A 1 325 ? 35.573 18.304 -13.292 1.00 46.56 325 GLN A CA 1
ATOM 2619 C C . GLN A 1 325 ? 36.265 19.671 -13.181 1.00 46.56 325 GLN A C 1
ATOM 2621 O O . GLN A 1 325 ? 35.828 20.669 -13.759 1.00 46.56 325 GLN A O 1
ATOM 2626 N N . SER A 1 326 ? 37.338 19.732 -12.396 1.00 49.75 326 SER A N 1
ATOM 2627 C CA . SER A 1 326 ? 38.137 20.932 -12.150 1.00 49.75 326 SER A CA 1
ATOM 2628 C C . SER A 1 326 ? 38.867 21.368 -13.421 1.00 49.75 326 SER A C 1
ATOM 2630 O O . SER A 1 326 ? 39.165 22.550 -13.585 1.00 49.75 326 SER A O 1
ATOM 2632 N N . GLU A 1 327 ? 39.049 20.442 -14.363 1.00 53.97 327 GLU A N 1
ATOM 2633 C CA . GLU A 1 327 ? 39.622 20.665 -15.689 1.00 53.97 327 GLU A CA 1
ATOM 2634 C C . GLU A 1 327 ? 38.822 21.683 -16.514 1.00 53.97 327 GLU A C 1
ATOM 2636 O O . GLU A 1 327 ? 39.414 22.515 -17.197 1.00 53.97 327 GLU A O 1
ATOM 2641 N N . ARG A 1 328 ? 37.485 21.718 -16.384 1.00 51.38 328 ARG A N 1
ATOM 2642 C CA . ARG A 1 328 ? 36.641 22.696 -17.098 1.00 51.38 328 ARG A CA 1
ATOM 2643 C C . ARG A 1 328 ? 36.656 24.098 -16.481 1.00 51.38 328 ARG A C 1
ATOM 2645 O O . ARG A 1 328 ? 36.110 25.022 -17.077 1.00 51.38 328 ARG A O 1
ATOM 2652 N N . ARG A 1 329 ? 37.265 24.291 -15.301 1.00 46.47 329 ARG A N 1
ATOM 2653 C CA . ARG A 1 329 ? 37.391 25.626 -14.676 1.00 46.47 329 ARG A CA 1
ATOM 2654 C C . ARG A 1 329 ? 38.520 26.463 -15.266 1.00 46.47 329 ARG A C 1
ATOM 2656 O O . ARG A 1 329 ? 38.555 27.667 -15.033 1.00 46.47 329 ARG A O 1
ATOM 2663 N N . LYS A 1 330 ? 39.425 25.861 -16.038 1.00 48.59 330 LYS A N 1
ATOM 2664 C CA . LYS A 1 330 ? 40.367 26.613 -16.863 1.00 48.59 330 LYS A CA 1
ATOM 2665 C C . LYS A 1 330 ? 39.769 26.719 -18.254 1.00 48.59 330 LYS A C 1
ATOM 2667 O O . LYS A 1 330 ? 39.839 25.781 -19.039 1.00 48.59 330 LYS A O 1
ATOM 2672 N N . SER A 1 331 ? 39.187 27.873 -18.563 1.00 50.91 331 SER A N 1
ATOM 2673 C CA . SER A 1 331 ? 38.986 28.264 -19.952 1.00 50.91 331 SER A CA 1
ATOM 2674 C C . SER A 1 331 ? 40.365 28.311 -20.613 1.00 50.91 331 SER A C 1
ATOM 2676 O O . SER A 1 331 ? 41.093 29.293 -20.474 1.00 50.91 331 SER A O 1
ATOM 2678 N N . ILE A 1 332 ? 40.761 27.230 -21.282 1.00 51.69 332 ILE A N 1
ATOM 2679 C CA . ILE A 1 332 ? 41.843 27.271 -22.261 1.00 51.69 332 ILE A CA 1
ATOM 2680 C C . ILE A 1 332 ? 41.260 28.029 -23.449 1.00 51.69 332 ILE A C 1
ATOM 2682 O O . ILE A 1 332 ? 40.674 27.460 -24.366 1.00 51.69 332 ILE A O 1
ATOM 2686 N N . THR A 1 333 ? 41.330 29.353 -23.386 1.00 50.06 333 THR A N 1
ATOM 2687 C CA . THR A 1 333 ? 41.197 30.179 -24.574 1.00 50.06 333 THR A CA 1
ATOM 2688 C C . THR A 1 333 ? 42.484 30.011 -25.365 1.00 50.06 333 THR A C 1
ATOM 2690 O O . THR A 1 333 ? 43.577 30.285 -24.868 1.00 50.06 333 THR A O 1
ATOM 2693 N N . LEU A 1 334 ? 42.356 29.519 -26.598 1.00 45.28 334 LEU A N 1
ATOM 2694 C CA . LEU A 1 334 ? 43.443 29.567 -27.568 1.00 45.28 334 LEU A CA 1
ATOM 2695 C C . LEU A 1 334 ? 43.925 31.025 -27.649 1.00 45.28 334 LEU A C 1
ATOM 2697 O O . LEU A 1 334 ? 43.085 31.918 -27.808 1.00 45.28 334 LEU A O 1
ATOM 2701 N N . PRO A 1 335 ? 45.231 31.305 -27.509 1.00 41.38 335 PRO A N 1
ATOM 2702 C CA . PRO A 1 335 ? 45.725 32.660 -27.659 1.00 41.38 335 PRO A CA 1
ATOM 2703 C C . PRO A 1 335 ? 45.428 33.113 -29.087 1.00 41.38 335 PRO A C 1
ATOM 2705 O O . PRO A 1 335 ? 45.957 32.558 -30.051 1.00 41.38 335 PRO A O 1
ATOM 2708 N N . ALA A 1 336 ? 44.567 34.119 -29.225 1.00 43.12 336 ALA A N 1
ATOM 2709 C CA . ALA A 1 336 ? 44.391 34.823 -30.481 1.00 43.12 336 ALA A CA 1
ATOM 2710 C C . ALA A 1 336 ? 45.696 35.572 -30.777 1.00 43.12 336 ALA A C 1
ATOM 2712 O O . ALA A 1 336 ? 45.914 36.686 -30.301 1.00 43.12 336 ALA A O 1
ATOM 2713 N N . LYS A 1 337 ? 46.605 34.941 -31.525 1.00 39.00 337 LYS A N 1
ATOM 2714 C CA . LYS A 1 337 ? 47.683 35.672 -32.185 1.00 39.00 337 LYS A CA 1
ATOM 2715 C C . LYS A 1 337 ? 47.067 36.410 -33.366 1.00 39.00 337 LYS A C 1
ATOM 2717 O O . LYS A 1 337 ? 46.745 35.806 -34.387 1.00 39.00 337 LYS A O 1
ATOM 2722 N N . ASN A 1 338 ? 46.898 37.716 -33.192 1.00 39.94 338 ASN A N 1
ATOM 2723 C CA . ASN A 1 338 ? 46.811 38.629 -34.316 1.00 39.94 338 ASN A CA 1
ATOM 2724 C C . ASN A 1 338 ? 48.090 38.513 -35.158 1.00 39.94 338 ASN A C 1
ATOM 2726 O O . ASN A 1 338 ? 49.196 38.505 -34.625 1.00 39.94 338 ASN A O 1
ATOM 2730 N N . GLU A 1 339 ? 47.851 38.479 -36.465 1.00 37.97 339 GLU A N 1
ATOM 2731 C CA . GLU A 1 339 ? 48.753 38.814 -37.565 1.00 37.97 339 GLU A CA 1
ATOM 2732 C C . GLU A 1 339 ? 49.884 37.837 -37.941 1.00 37.97 339 GLU A C 1
ATOM 2734 O O . GLU A 1 339 ? 50.918 37.706 -37.301 1.00 37.97 339 GLU A O 1
ATOM 2739 N N . HIS A 1 340 ? 49.640 37.237 -39.112 1.00 38.38 340 HIS A N 1
ATOM 2740 C CA . HIS A 1 340 ? 50.523 37.168 -40.276 1.00 38.38 340 HIS A CA 1
ATOM 2741 C C . HIS A 1 340 ? 51.869 36.412 -40.210 1.00 38.38 340 HIS A C 1
ATOM 2743 O O . HIS A 1 340 ? 52.839 36.826 -39.593 1.00 38.38 340 HIS A O 1
ATOM 2749 N N . ILE A 1 341 ? 51.923 35.425 -41.120 1.00 40.34 341 ILE A N 1
ATOM 2750 C CA . ILE A 1 341 ? 53.074 34.954 -41.911 1.00 40.34 341 ILE A CA 1
ATOM 2751 C C . ILE A 1 341 ? 53.930 33.838 -41.289 1.00 40.34 341 ILE A C 1
ATOM 2753 O O . ILE A 1 341 ? 54.774 34.061 -40.434 1.00 40.34 341 ILE A O 1
ATOM 2757 N N . GLY A 1 342 ? 53.811 32.657 -41.913 1.00 36.53 342 GLY A N 1
ATOM 2758 C CA . GLY A 1 342 ? 54.974 31.893 -42.373 1.00 36.53 342 GLY A CA 1
ATOM 2759 C C . GLY A 1 342 ? 55.370 30.660 -41.558 1.00 36.53 342 GLY A C 1
ATOM 2760 O O . GLY A 1 342 ? 55.873 30.777 -40.453 1.00 36.53 342 GLY A O 1
ATOM 2761 N N . GLY A 1 343 ? 55.270 29.483 -42.188 1.00 33.69 343 GLY A N 1
ATOM 2762 C CA . GLY A 1 343 ? 56.090 28.312 -41.848 1.00 33.69 343 GLY A CA 1
ATOM 2763 C C . GLY A 1 343 ? 55.358 27.176 -41.133 1.00 33.69 343 GLY A C 1
ATOM 2764 O O . GLY A 1 343 ? 55.169 27.192 -39.924 1.00 33.69 343 GLY A O 1
ATOM 2765 N N . LEU A 1 344 ? 55.031 26.122 -41.884 1.00 41.62 344 LEU A N 1
ATOM 2766 C CA . LEU A 1 344 ? 54.361 24.892 -41.436 1.00 41.62 344 LEU A CA 1
ATOM 2767 C C . LEU A 1 344 ? 55.250 23.961 -40.563 1.00 41.62 344 LEU A C 1
ATOM 2769 O O . LEU A 1 344 ? 55.045 22.752 -40.555 1.00 41.62 344 LEU A O 1
ATOM 2773 N N . GLY A 1 345 ? 56.268 24.491 -39.874 1.00 41.94 345 GLY A N 1
ATOM 2774 C CA . GLY A 1 345 ? 57.348 23.696 -39.267 1.00 41.94 345 GLY A CA 1
ATOM 2775 C C . GLY A 1 345 ? 57.391 23.628 -37.736 1.00 41.94 345 GLY A C 1
ATOM 2776 O O . GLY A 1 345 ? 58.015 22.718 -37.204 1.00 41.94 345 GLY A O 1
ATOM 2777 N N . GLU A 1 346 ? 56.734 24.536 -37.008 1.00 43.00 346 GLU A N 1
ATOM 2778 C CA . GLU A 1 346 ? 56.937 24.681 -35.547 1.00 43.00 346 GLU A CA 1
ATOM 2779 C C . GLU A 1 346 ? 55.757 24.233 -34.664 1.00 43.00 346 GLU A C 1
ATOM 2781 O O . GLU A 1 346 ? 55.798 24.375 -33.446 1.00 43.00 346 GLU A O 1
ATOM 2786 N N . VAL A 1 347 ? 54.702 23.644 -35.236 1.00 45.16 347 VAL A N 1
ATOM 2787 C CA . VAL A 1 347 ? 53.498 23.249 -34.468 1.00 45.16 347 VAL A CA 1
ATOM 2788 C C . VAL A 1 347 ? 53.649 21.888 -33.758 1.00 45.16 347 VAL A C 1
ATOM 2790 O O . VAL A 1 347 ? 52.852 21.552 -32.885 1.00 45.16 347 VAL A O 1
ATOM 2793 N N . LEU A 1 348 ? 54.688 21.102 -34.059 1.00 41.56 348 LEU A N 1
ATOM 2794 C CA . LEU A 1 348 ? 54.810 19.720 -33.563 1.00 41.56 348 LEU A CA 1
ATOM 2795 C C . LEU A 1 348 ? 55.660 19.528 -32.295 1.00 41.56 348 LEU A C 1
ATOM 2797 O O . LEU A 1 348 ? 55.690 18.424 -31.758 1.00 41.56 348 LEU A O 1
ATOM 2801 N N . THR A 1 349 ? 56.307 20.562 -31.756 1.00 41.47 349 THR A N 1
ATOM 2802 C CA . THR A 1 349 ? 57.149 20.435 -30.546 1.00 41.47 349 THR A CA 1
ATOM 2803 C C . THR A 1 349 ? 56.393 20.604 -29.224 1.00 41.47 349 THR A C 1
ATOM 2805 O O . THR A 1 349 ? 56.963 20.362 -28.163 1.00 41.47 349 THR A O 1
ATOM 2808 N N . GLY A 1 350 ? 55.108 20.973 -29.256 1.00 38.12 350 GLY A N 1
ATOM 2809 C CA . GLY A 1 350 ? 54.299 21.201 -28.049 1.00 38.12 350 GLY A CA 1
ATOM 2810 C C . GLY A 1 350 ? 53.490 20.001 -27.539 1.00 38.12 350 GLY A C 1
ATOM 2811 O O . GLY A 1 350 ? 52.902 20.096 -26.465 1.00 38.12 350 GLY A O 1
ATOM 2812 N N . LEU A 1 351 ? 53.426 18.888 -28.279 1.00 41.09 351 LEU A N 1
ATOM 2813 C CA . LEU A 1 351 ? 52.470 17.796 -28.014 1.00 41.09 351 LEU A CA 1
ATOM 2814 C C . LEU A 1 351 ? 53.041 16.585 -27.252 1.00 41.09 351 LEU A C 1
ATOM 2816 O O . LEU A 1 351 ? 52.298 15.655 -26.958 1.00 41.09 351 LEU A O 1
ATOM 2820 N N . THR A 1 352 ? 54.326 16.574 -26.892 1.00 37.75 352 THR A N 1
ATOM 2821 C CA . THR A 1 352 ? 55.002 15.370 -26.359 1.00 37.75 352 THR A CA 1
ATOM 2822 C C . THR A 1 352 ? 55.299 15.367 -24.860 1.00 37.75 352 THR A C 1
ATOM 2824 O O . THR A 1 352 ? 56.079 14.535 -24.404 1.00 37.75 352 THR A O 1
ATOM 2827 N N . LYS A 1 353 ? 54.674 16.227 -24.045 1.00 37.28 353 LYS A N 1
ATOM 2828 C CA . LYS A 1 353 ? 54.896 16.199 -22.587 1.00 37.28 353 LYS A CA 1
ATOM 2829 C C . LYS A 1 353 ? 53.634 15.831 -21.806 1.00 37.28 353 LYS A C 1
ATOM 2831 O O . LYS A 1 353 ? 52.973 16.691 -21.237 1.00 37.28 353 LYS A O 1
ATOM 2836 N N . ILE A 1 354 ? 53.337 14.533 -21.741 1.00 39.31 354 ILE A N 1
ATOM 2837 C CA . ILE A 1 354 ? 52.507 13.975 -20.666 1.00 39.31 354 ILE A CA 1
ATOM 2838 C C . ILE A 1 354 ? 53.437 13.806 -19.460 1.00 39.31 354 ILE A C 1
ATOM 2840 O O . ILE A 1 354 ? 54.278 12.912 -19.439 1.00 39.31 354 ILE A O 1
ATOM 2844 N N . ILE A 1 355 ? 53.344 14.714 -18.489 1.00 38.06 355 ILE A N 1
ATOM 2845 C CA . ILE A 1 355 ? 53.988 14.549 -17.183 1.00 38.06 355 ILE A CA 1
ATOM 2846 C C . ILE A 1 355 ? 53.030 13.694 -16.354 1.00 38.06 355 ILE A C 1
ATOM 2848 O O . ILE A 1 355 ? 51.936 14.149 -16.025 1.00 38.06 355 ILE A O 1
ATOM 2852 N N . ALA A 1 356 ? 53.416 12.450 -16.072 1.00 33.72 356 ALA A N 1
ATOM 2853 C CA . ALA A 1 356 ? 52.733 11.622 -15.089 1.00 33.72 356 ALA A CA 1
ATOM 2854 C C . ALA A 1 356 ? 52.815 12.316 -13.719 1.00 33.72 356 ALA A C 1
ATOM 2856 O O . ALA A 1 356 ? 53.890 12.749 -13.307 1.00 33.72 356 ALA A O 1
ATOM 2857 N N . LEU A 1 357 ? 51.674 12.469 -13.049 1.00 36.09 357 LEU A N 1
ATOM 2858 C CA . LEU A 1 357 ? 51.613 12.940 -11.669 1.00 36.09 357 LEU A CA 1
ATOM 2859 C C . LEU A 1 357 ? 52.108 11.806 -10.762 1.00 36.09 357 LEU A C 1
ATOM 2861 O O . LEU A 1 357 ? 51.456 10.769 -10.671 1.00 36.09 357 LEU A O 1
ATOM 2865 N N . GLU A 1 358 ? 53.266 11.995 -10.130 1.00 35.09 358 GLU A N 1
ATOM 2866 C CA . GLU A 1 358 ? 53.706 11.174 -9.000 1.00 35.09 358 GLU A CA 1
ATOM 2867 C C . GLU A 1 358 ? 52.768 11.420 -7.805 1.00 35.09 358 GLU A C 1
ATOM 2869 O O . GLU A 1 358 ? 52.488 12.565 -7.443 1.00 35.09 358 GLU A O 1
ATOM 2874 N N . GLU A 1 359 ? 52.260 10.341 -7.209 1.00 36.28 359 GLU A N 1
ATOM 2875 C CA . GLU A 1 359 ? 51.501 10.377 -5.959 1.00 36.28 359 GLU A CA 1
ATOM 2876 C C . GLU A 1 359 ? 52.444 10.652 -4.774 1.00 36.28 359 GLU A C 1
ATOM 2878 O O . GLU A 1 359 ? 53.406 9.918 -4.547 1.00 36.28 359 GLU A O 1
ATOM 2883 N N . GLU A 1 360 ? 52.153 11.686 -3.978 1.00 33.84 360 GLU A N 1
ATOM 2884 C CA . GLU A 1 360 ? 52.793 11.883 -2.673 1.00 33.84 360 GLU A CA 1
ATOM 2885 C C . GLU A 1 360 ? 52.244 10.870 -1.646 1.00 33.84 360 GLU A C 1
ATOM 2887 O O . GLU A 1 360 ? 51.029 10.830 -1.412 1.00 33.84 360 GLU A O 1
ATOM 2892 N N . PRO A 1 361 ? 53.096 10.087 -0.957 1.00 35.94 361 PRO A N 1
ATOM 2893 C CA . PRO A 1 361 ? 52.647 9.224 0.127 1.00 35.94 361 PRO A CA 1
ATOM 2894 C C . PRO A 1 361 ? 52.310 10.060 1.370 1.00 35.94 361 PRO A C 1
ATOM 2896 O O . PRO A 1 361 ? 53.174 10.684 1.989 1.00 35.94 361 PRO A O 1
ATOM 2899 N N . LYS A 1 362 ? 51.035 10.040 1.778 1.00 37.28 362 LYS A N 1
ATOM 2900 C CA . LYS A 1 362 ? 50.592 10.581 3.071 1.00 37.28 362 LYS A CA 1
ATOM 2901 C C . LYS A 1 362 ? 51.168 9.741 4.214 1.00 37.28 362 LYS A C 1
ATOM 2903 O O . LYS A 1 362 ? 50.827 8.570 4.366 1.00 37.28 362 LYS A O 1
ATOM 2908 N N . GLY A 1 363 ? 52.016 10.366 5.028 1.00 33.56 363 GLY A N 1
ATOM 2909 C CA . GLY A 1 363 ? 52.530 9.802 6.274 1.00 33.56 363 GLY A CA 1
ATOM 2910 C C . GLY A 1 363 ? 51.422 9.494 7.289 1.00 33.56 363 GLY A C 1
ATOM 2911 O O . GLY A 1 363 ? 50.461 10.252 7.435 1.00 33.56 363 GLY A O 1
ATOM 2912 N N . GLN A 1 364 ? 51.577 8.367 7.984 1.00 33.16 364 GLN A N 1
ATOM 2913 C CA . GLN A 1 364 ? 50.771 7.959 9.136 1.00 33.16 364 GLN A CA 1
ATOM 2914 C C . GLN A 1 364 ? 51.037 8.872 10.346 1.00 33.16 364 GLN A C 1
ATOM 2916 O O . GLN A 1 364 ? 52.200 9.192 10.601 1.00 33.16 364 GLN A O 1
ATOM 2921 N N . PRO A 1 365 ? 50.018 9.234 11.145 1.00 39.91 365 PRO A N 1
ATOM 2922 C CA . PRO A 1 365 ? 50.235 9.743 12.490 1.00 39.91 365 PRO A CA 1
ATOM 2923 C C . PRO A 1 365 ? 50.277 8.583 13.499 1.00 39.91 365 PRO A C 1
ATOM 2925 O O . PRO A 1 365 ? 49.411 7.707 13.488 1.00 39.91 365 PRO A O 1
ATOM 2928 N N . THR A 1 366 ? 51.311 8.597 14.341 1.00 44.12 366 THR A N 1
ATOM 2929 C CA . THR A 1 366 ? 51.443 7.839 15.601 1.00 44.12 366 THR A CA 1
ATOM 2930 C C . THR A 1 366 ? 50.406 8.229 16.636 1.00 44.12 366 THR A C 1
ATOM 2932 O O . THR A 1 366 ? 50.118 9.448 16.712 1.00 44.12 366 THR A O 1
#

Secondary structure (DSSP, 8-state):
--TTS-HHHHHHHHHHHH--TTPPP-HHHHHHHHHHHHHHHHSSS------------PPPPPSS-TTBEEEEEE-HHHHHHTHHHHTT-TTT----GGGGSGGG---BEEEEEEEEEEETTTTEEEEEEEEEEE--TT-TT----EEEBPBTT------S--B-EESPB--TTEEEE-SSSPEEEEEPTT-PPP--S-EE-HHHHHHHHHHHSPPGGG--HHHHHHHHT-SSHHHHHHHHHHHTBTTB--EEEEEE--GGGGG-TTB-S--SSTTHHHHHHHHHHHHHHTT-PPTT----GGG---TTS-S--S-S--TTT----GGGGS-------------TTSTTSSS------PPPP-PPP-

Organism: NCBI:txid456999

Sequence (366 aa):
MGVGHPVEFGELVDYARTLLLDEKPDYEGWRRRFQQVESNASDGTSILGPRVPQDSAAPPKPPIEVGQLVLVKLNPAITADGYTIREGHESSFISDPIFDDPEWSTTYRPAVVAEVKWDREIRKYQFLAIAISRKSDSDQGSTIPVIPITASSCSISSTSPAVHIEPAWPFEDSYCYVFRRPTKFYCLPSQEPVYSTWRISPSDCNMLLNAFTPPPDSLTRSRLRNDLKSPDPDIRYDARLQDRDGYCNLYAQVQPLTVTHIKDDSIDWFTRYAWFDECVKVTRYQGLNIGIWWTGAWFPAKYQREEGEVTDSYSEPDYSMWGPQSERRKSITLPAKNEHIGGLGEVLTGLTKIIALEEEPKGQPT

Foldseek 3Di:
DDDPDDCLVVVVVVVVVPDDPPRDDPPVVSVVVVVVVVVVCVPDDPPVDPPPVPCPPDQDDALDDAFAKWWKWWDLQCQQVPVVVCVVPVVPDDTDCVCVDPVVDTFIFIWGFLDWDQDPVSSFIKTWTWGKAADDPPPPPDPWDKAAEDAPPDDPDDPGHYWYKPPGDHDDRMITTAQLATDMATEDPPAHRADARMGTDNVSSVVVCVRGPPDPPPDDVVVLVVQCVDPDPLSNLVSVLVVCVVVTHTHIHIYHDDPVCPPDPRYDRHDPHRCSVSSSVSVQSSCVVVVHHDPPDDDDPVPDPDPDPDPDPPPDPCCVVVDPPVVVVDPPDPPPDDDDDDDPPPPPPPPPDPDDDDDDDDDDDD